Protein AF-0000000087743739 (afdb_homodimer)

pLDDT: mean 92.86, std 7.09, range [65.88, 98.56]

Nearest PDB structures (foldseek):
  5j5v-assembly2_F  TM=7.348E-01  e=1.054E-02  Escherichia coli 536
  5j5v-assembly2_F  TM=7.123E-01  e=1.174E-02  Escherichia coli 536

Foldseek 3Di:
DDDPVDDPCVVVVPDPPDPPPVVVLVVLQVVQVPDDPVPDALLSLLSCLLVLHPLLPSLVVLLVVCVVPVQDDRDDGTNSSVQSVLPDDPVSCPNPVVSVVSNLVSCVVCVVVQPVDPVHDPVSNVVSD/DDDPVDDPCVVVVPDPPDPPPVVVLVVLQVVQVPDDPVPDALLSLLSCLLVLHPLLPSLVVLLVVCVVPVQDDRDDGTNSSVQSVLPDDPVSCVNPVVSVVSNLVSCVVCVVVQPPDPVHDPVSNVVSD

Radius of gyration: 25.34 Å; Cα contacts (8 Å, |Δi|>4): 287; chains: 2; bounding box: 34×76×52 Å

Solvent-accessible surface area (backbone atoms only — not comparable to full-atom values): 14752 Å² total; per-residue (Å²): 131,85,65,43,79,39,18,47,30,65,77,65,68,51,78,82,67,73,68,52,70,64,57,44,48,54,50,49,42,62,54,49,36,67,35,29,50,73,73,54,48,67,45,50,49,43,52,24,45,62,69,67,45,54,43,80,70,43,45,61,56,52,48,52,51,34,72,75,38,60,55,41,60,57,80,85,41,71,23,44,49,46,47,40,60,58,68,54,55,76,76,71,34,71,83,34,56,70,50,50,55,49,47,43,49,52,47,64,77,39,40,70,66,49,60,68,35,86,81,48,60,63,71,58,52,55,75,66,102,130,86,65,45,81,40,17,47,28,66,76,67,69,52,78,81,68,72,68,52,69,65,56,43,48,54,50,49,41,60,54,50,35,66,35,28,51,73,71,54,48,67,44,50,49,45,52,24,47,62,70,67,46,53,44,80,69,45,45,62,56,49,48,54,50,34,73,75,38,59,54,41,61,57,78,86,42,69,22,44,50,48,46,42,61,58,68,53,54,76,76,71,33,71,83,35,55,69,49,48,53,49,48,43,50,52,46,63,78,40,41,71,64,49,61,68,36,87,82,46,59,63,70,58,52,56,77,63,104

Structure (mmCIF, N/CA/C/O backbone):
data_AF-0000000087743739-model_v1
#
loop_
_entity.id
_entity.type
_entity.pdbx_description
1 polymer 'Uncharacterized protein'
#
loop_
_atom_site.group_PDB
_atom_site.id
_atom_site.type_symbol
_atom_site.label_atom_id
_atom_site.label_alt_id
_atom_site.label_comp_id
_atom_site.label_asym_id
_atom_site.label_entity_id
_atom_site.label_seq_id
_atom_site.pdbx_PDB_ins_code
_atom_site.Cartn_x
_atom_site.Cartn_y
_atom_site.Cartn_z
_atom_site.occupancy
_atom_site.B_iso_or_equiv
_atom_site.auth_seq_id
_atom_site.auth_comp_id
_atom_site.auth_asym_id
_atom_site.auth_atom_id
_atom_site.pdbx_PDB_model_num
ATOM 1 N N . MET A 1 1 ? -0.681 14.68 28.984 1 74.62 1 MET A N 1
ATOM 2 C CA . MET A 1 1 ? 0.306 14.688 27.906 1 74.62 1 MET A CA 1
ATOM 3 C C . MET A 1 1 ? 0.17 13.445 27.031 1 74.62 1 MET A C 1
ATOM 5 O O . MET A 1 1 ? -0.218 12.383 27.516 1 74.62 1 MET A O 1
ATOM 9 N N . VAL A 1 2 ? 0.133 13.742 25.703 1 87 2 VAL A N 1
ATOM 10 C CA . VAL A 1 2 ? -0.006 12.609 24.797 1 87 2 VAL A CA 1
ATOM 11 C C . VAL A 1 2 ? 1.234 11.727 24.875 1 87 2 VAL A C 1
ATOM 13 O O . VAL A 1 2 ? 2.359 12.227 24.938 1 87 2 VAL A O 1
ATOM 16 N N . ASP A 1 3 ? 1.033 10.477 25.141 1 94.06 3 ASP A N 1
ATOM 17 C CA . ASP A 1 3 ? 2.131 9.508 25.141 1 94.06 3 ASP A CA 1
ATOM 18 C C . ASP A 1 3 ? 2.639 9.242 23.734 1 94.06 3 ASP A C 1
ATOM 20 O O . ASP A 1 3 ? 2.047 8.445 23 1 94.06 3 ASP A O 1
ATOM 24 N N . LEU A 1 4 ? 3.824 9.805 23.406 1 94.94 4 LEU A N 1
ATOM 25 C CA . LEU A 1 4 ? 4.352 9.797 22.031 1 94.94 4 LEU A CA 1
ATOM 26 C C . LEU A 1 4 ? 4.941 8.438 21.688 1 94.94 4 LEU A C 1
ATOM 28 O O . LEU A 1 4 ? 5.25 8.164 20.531 1 94.94 4 LEU A O 1
ATOM 32 N N . SER A 1 5 ? 5.078 7.605 22.703 1 96.81 5 SER A N 1
ATOM 33 C CA . SER A 1 5 ? 5.598 6.266 22.438 1 96.81 5 SER A CA 1
ATOM 34 C C . SER A 1 5 ? 4.496 5.34 21.922 1 96.81 5 SER A C 1
ATOM 36 O O . SER A 1 5 ? 4.777 4.234 21.469 1 96.81 5 SER A O 1
ATOM 38 N N . LYS A 1 6 ? 3.273 5.836 21.984 1 96.75 6 LYS A N 1
ATOM 39 C CA . LYS A 1 6 ? 2.135 5.078 21.484 1 96.75 6 LYS A CA 1
ATOM 40 C C . LYS A 1 6 ? 1.774 5.508 20.062 1 96.75 6 LYS A C 1
ATOM 42 O O . LYS A 1 6 ? 2.074 6.629 19.656 1 96.75 6 LYS A O 1
ATOM 47 N N . SE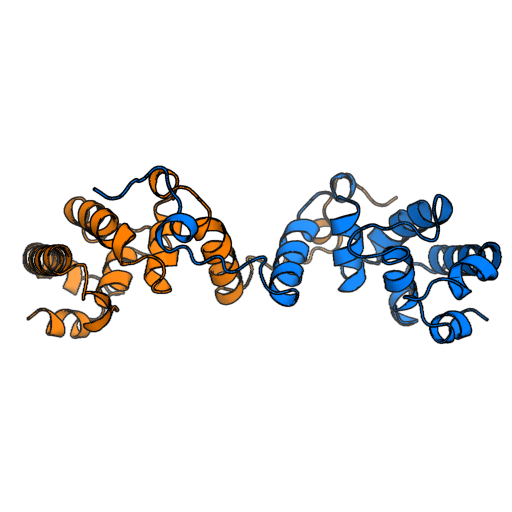R A 1 7 ? 1.123 4.512 19.422 1 97.19 7 SER A N 1
ATOM 48 C CA . SER A 1 7 ? 0.643 4.809 18.078 1 97.19 7 SER A CA 1
ATOM 49 C C . SER A 1 7 ? -0.748 5.434 18.109 1 97.19 7 SER A C 1
ATOM 51 O O . SER A 1 7 ? -1.432 5.383 19.141 1 97.19 7 SER A O 1
ATOM 53 N N . ILE A 1 8 ? -1.12 6.078 16.984 1 97.12 8 ILE A N 1
ATOM 54 C CA . ILE A 1 8 ? -2.455 6.652 16.859 1 97.12 8 ILE A CA 1
ATOM 55 C C . ILE A 1 8 ? -3.506 5.559 17.047 1 97.12 8 ILE A C 1
ATOM 57 O O . ILE A 1 8 ? -4.508 5.77 17.734 1 97.12 8 ILE A O 1
ATOM 61 N N . GLU A 1 9 ? -3.258 4.379 16.438 1 95.44 9 GLU A N 1
ATOM 62 C CA . GLU A 1 9 ? -4.246 3.312 16.578 1 95.44 9 GLU A CA 1
ATOM 63 C C . GLU A 1 9 ? -4.387 2.877 18.047 1 95.44 9 GLU A C 1
ATOM 65 O O . GLU A 1 9 ? -5.492 2.57 18.5 1 95.44 9 GLU A O 1
ATOM 70 N N . GLU A 1 10 ? -3.295 2.871 18.766 1 95.75 10 GLU A N 1
ATOM 71 C CA . GLU A 1 10 ? -3.342 2.533 20.188 1 95.75 10 GLU A CA 1
ATOM 72 C C . GLU A 1 10 ? -4.105 3.588 20.969 1 95.75 10 GLU A C 1
ATOM 74 O O . GLU A 1 10 ? -4.945 3.256 21.812 1 95.75 10 GLU A O 1
ATOM 79 N N . LEU A 1 11 ? -3.865 4.852 20.734 1 96.19 11 LEU A N 1
ATOM 80 C CA . LEU A 1 11 ? -4.445 5.957 21.484 1 96.19 11 LEU A CA 1
ATOM 81 C C . LEU A 1 11 ? -5.938 6.086 21.203 1 96.19 11 LEU A C 1
ATOM 83 O O . LEU A 1 11 ? -6.719 6.41 22.094 1 96.19 11 LEU A O 1
ATOM 87 N N . GLU A 1 12 ? -6.309 5.82 19.922 1 94.5 12 GLU A N 1
ATOM 88 C CA . GLU A 1 12 ? -7.715 5.902 19.547 1 94.5 12 GLU A CA 1
ATOM 89 C C . GLU A 1 12 ? -8.43 4.574 19.781 1 94.5 12 GLU A C 1
ATOM 91 O O . GLU A 1 12 ? -9.656 4.508 19.719 1 94.5 12 GLU A O 1
ATOM 96 N N . ASN A 1 13 ? -7.656 3.607 20.078 1 93.69 13 ASN A N 1
ATOM 97 C CA . ASN A 1 13 ? -8.188 2.254 20.188 1 93.69 13 ASN A CA 1
ATOM 98 C C . ASN A 1 13 ? -9.016 1.866 18.969 1 93.69 13 ASN A C 1
ATOM 100 O O . ASN A 1 13 ? -10.141 1.383 19.109 1 93.69 13 ASN A O 1
ATOM 104 N N . ASP A 1 14 ? -8.562 2.242 17.875 1 90.62 14 ASP A N 1
ATOM 105 C CA . ASP A 1 14 ? -9.188 1.989 16.594 1 90.62 14 ASP A CA 1
ATOM 106 C C . ASP A 1 14 ? -8.227 1.263 15.648 1 90.62 14 ASP A C 1
ATOM 108 O O . ASP A 1 14 ? -7.363 1.887 15.031 1 90.62 14 ASP A O 1
ATOM 112 N N . TYR A 1 15 ? -8.438 0.041 15.57 1 87.5 15 TYR A N 1
ATOM 113 C CA . TYR A 1 15 ? -7.559 -0.805 14.766 1 87.5 15 TYR A CA 1
ATOM 114 C C . TYR A 1 15 ? -8.219 -1.176 13.445 1 87.5 15 TYR A C 1
ATOM 116 O O . TYR A 1 15 ? -9.305 -1.755 13.43 1 87.5 15 TYR A O 1
ATOM 124 N N . TRP A 1 16 ? -7.715 -0.667 12.367 1 82.19 16 TRP A N 1
ATOM 125 C CA . TRP A 1 16 ? -8.289 -0.839 11.031 1 82.19 16 TRP A CA 1
ATOM 126 C C . TRP A 1 16 ? -8.062 -2.26 10.523 1 82.19 16 TRP A C 1
ATOM 128 O O . TRP A 1 16 ? -8.648 -2.664 9.516 1 82.19 16 TRP A O 1
ATOM 138 N N . GLY A 1 17 ? -7.281 -2.965 11.258 1 78.12 17 GLY A N 1
ATOM 139 C CA . GLY A 1 17 ? -6.934 -4.281 10.742 1 78.12 17 GLY A CA 1
ATOM 140 C C . GLY A 1 17 ? -6.039 -4.23 9.523 1 78.12 17 GLY A C 1
ATOM 141 O O . GLY A 1 17 ? -5.512 -3.172 9.18 1 78.12 17 GLY A O 1
ATOM 142 N N . GLU A 1 18 ? -5.809 -5.309 8.969 1 72.5 18 GLU A N 1
ATOM 143 C CA . GLU A 1 18 ? -5.008 -5.391 7.75 1 72.5 18 GLU A CA 1
ATOM 144 C C . GLU A 1 18 ? -5.715 -4.727 6.574 1 72.5 18 GLU A C 1
ATOM 146 O O . GLU A 1 18 ? -6.941 -4.789 6.465 1 72.5 18 GLU A O 1
ATOM 151 N N . PRO A 1 19 ? -4.941 -3.826 5.867 1 72.44 19 PRO A N 1
ATOM 152 C CA . PRO A 1 19 ? -5.586 -3.305 4.664 1 72.44 19 PRO A CA 1
ATOM 153 C C . PRO A 1 19 ? -6.438 -4.352 3.947 1 72.44 19 PRO A C 1
ATOM 155 O O . PRO A 1 19 ? -6.203 -5.555 4.102 1 72.44 19 PRO A O 1
ATOM 158 N N . THR A 1 20 ? -7.469 -3.777 3.205 1 73.31 20 THR A N 1
ATOM 159 C CA . THR A 1 20 ? -8.289 -4.719 2.453 1 73.31 20 THR A CA 1
ATOM 160 C C . THR A 1 20 ? -7.422 -5.59 1.548 1 73.31 20 THR A C 1
ATOM 162 O O . THR A 1 20 ? -6.273 -5.246 1.264 1 73.31 20 THR A O 1
ATOM 165 N N . HIS A 1 21 ? -8.055 -6.605 1.246 1 72.69 21 HIS A N 1
ATOM 166 C CA . HIS A 1 21 ? -7.359 -7.562 0.393 1 72.69 21 HIS A CA 1
ATOM 167 C C . HIS A 1 21 ? -6.867 -6.898 -0.889 1 72.69 21 HIS A C 1
ATOM 169 O O . HIS A 1 21 ? -5.719 -7.098 -1.294 1 72.69 21 HIS A O 1
ATOM 175 N N . ASP A 1 22 ? -7.664 -6.02 -1.331 1 76.06 22 ASP A N 1
ATOM 176 C CA . ASP A 1 22 ? -7.309 -5.391 -2.6 1 76.06 22 ASP A CA 1
ATOM 177 C C . ASP A 1 22 ? -6.125 -4.441 -2.43 1 76.06 22 ASP A C 1
ATOM 179 O O . ASP A 1 22 ? -5.215 -4.422 -3.262 1 76.06 22 ASP A O 1
ATOM 183 N N . THR A 1 23 ? -6.18 -3.711 -1.394 1 77.06 23 THR A N 1
ATOM 184 C CA . THR A 1 23 ? -5.09 -2.773 -1.138 1 77.06 23 THR A CA 1
ATOM 185 C C . THR A 1 23 ? -3.793 -3.521 -0.847 1 77.06 23 THR A C 1
ATOM 187 O O . THR A 1 23 ? -2.729 -3.141 -1.339 1 77.06 23 THR A O 1
ATOM 190 N N . TYR A 1 24 ? -3.988 -4.512 -0.132 1 79.25 24 TYR A N 1
ATOM 191 C CA . TYR A 1 24 ? -2.824 -5.32 0.218 1 79.25 24 TYR A CA 1
ATOM 192 C C . TYR A 1 24 ? -2.188 -5.926 -1.025 1 79.25 24 TYR A C 1
ATOM 194 O O . TYR A 1 24 ? -0.967 -5.887 -1.188 1 79.25 24 TYR A O 1
ATOM 202 N N . ILE A 1 25 ? -3.043 -6.395 -1.879 1 85.31 25 ILE A N 1
ATOM 203 C CA . ILE A 1 25 ? -2.572 -7.039 -3.1 1 85.31 25 ILE A CA 1
ATOM 204 C C . ILE A 1 25 ? -1.832 -6.023 -3.967 1 85.31 25 ILE A C 1
ATOM 206 O O . ILE A 1 25 ? -0.73 -6.297 -4.449 1 85.31 25 ILE A O 1
ATOM 210 N N . ILE A 1 26 ? -2.436 -4.898 -4.086 1 83.69 26 ILE A N 1
ATOM 211 C CA . ILE A 1 26 ? -1.868 -3.85 -4.926 1 83.69 26 ILE A CA 1
ATOM 212 C C . ILE A 1 26 ? -0.491 -3.453 -4.398 1 83.69 26 ILE A C 1
ATOM 214 O O . ILE A 1 26 ? 0.479 -3.395 -5.156 1 83.69 26 ILE A O 1
ATOM 218 N N . VAL A 1 27 ? -0.355 -3.277 -3.199 1 83 27 VAL A N 1
ATOM 219 C CA . VAL A 1 27 ? 0.889 -2.836 -2.576 1 83 27 VAL A CA 1
ATOM 220 C C . VAL A 1 27 ? 1.935 -3.945 -2.668 1 83 27 VAL A C 1
ATOM 222 O O . VAL A 1 27 ? 3.076 -3.699 -3.064 1 83 27 VAL A O 1
ATOM 225 N N . THR A 1 28 ? 1.473 -5.062 -2.324 1 87.12 28 THR A N 1
ATOM 226 C CA . THR A 1 28 ? 2.377 -6.207 -2.322 1 87.12 28 THR A CA 1
ATOM 227 C C . THR A 1 28 ? 2.936 -6.453 -3.721 1 87.12 28 THR A C 1
ATOM 229 O O . THR A 1 28 ? 4.141 -6.652 -3.887 1 87.12 28 THR A O 1
ATOM 232 N N . CYS A 1 29 ? 2.107 -6.371 -4.68 1 92.31 29 CYS A N 1
ATOM 233 C CA . CYS A 1 29 ? 2.557 -6.613 -6.047 1 92.31 29 CYS A CA 1
ATOM 234 C C . CYS A 1 29 ? 3.514 -5.52 -6.508 1 92.31 29 CYS A C 1
ATOM 236 O O . CYS A 1 29 ? 4.523 -5.805 -7.156 1 92.31 29 CYS A O 1
ATOM 238 N N . HIS A 1 30 ? 3.201 -4.324 -6.125 1 88.25 30 HIS A N 1
ATOM 239 C CA . HIS A 1 30 ? 4.051 -3.201 -6.512 1 88.25 30 HIS A CA 1
ATOM 240 C C . HIS A 1 30 ? 5.449 -3.342 -5.93 1 88.25 30 HIS A C 1
ATOM 242 O O . HIS A 1 30 ? 6.441 -3.113 -6.625 1 88.25 30 HIS A O 1
ATOM 248 N N . GLU A 1 31 ? 5.508 -3.701 -4.758 1 88.81 31 GLU A N 1
ATOM 249 C CA . GLU A 1 31 ? 6.793 -3.852 -4.086 1 88.81 31 GLU A CA 1
ATOM 250 C C . GLU A 1 31 ? 7.539 -5.086 -4.59 1 88.81 31 GLU A C 1
ATOM 252 O O . GLU A 1 31 ? 8.734 -5.02 -4.887 1 88.81 31 GLU A O 1
ATOM 257 N N . ALA A 1 32 ? 6.859 -6.184 -4.691 1 95.19 32 ALA A N 1
ATOM 258 C CA . ALA A 1 32 ? 7.473 -7.465 -5.035 1 95.19 32 ALA A CA 1
ATOM 259 C C . ALA A 1 32 ? 8.078 -7.422 -6.438 1 95.19 32 ALA A C 1
ATOM 261 O O . ALA A 1 32 ? 9.133 -8.016 -6.68 1 95.19 32 ALA A O 1
ATOM 262 N N . ARG A 1 33 ? 7.461 -6.727 -7.328 1 95.62 33 ARG A N 1
ATOM 263 C CA . ARG A 1 33 ? 7.938 -6.711 -8.711 1 95.62 33 ARG A CA 1
ATOM 264 C C . ARG A 1 33 ? 9.25 -5.949 -8.828 1 95.62 33 ARG A C 1
ATOM 266 O O . ARG A 1 33 ? 9.938 -6.035 -9.852 1 95.62 33 ARG A O 1
ATOM 273 N N . GLN A 1 34 ? 9.617 -5.195 -7.785 1 94.75 34 GLN A N 1
ATOM 274 C CA . GLN A 1 34 ? 10.836 -4.387 -7.785 1 94.75 34 GLN A CA 1
ATOM 275 C C . GLN A 1 34 ? 11.992 -5.137 -7.129 1 94.75 34 GLN A C 1
ATOM 277 O O . GLN A 1 34 ? 13.148 -4.711 -7.219 1 94.75 34 GLN A O 1
ATOM 282 N N . LYS A 1 35 ? 11.68 -6.215 -6.484 1 95.81 35 LYS A N 1
ATOM 283 C CA . LYS A 1 35 ? 12.695 -7.035 -5.824 1 95.81 35 LYS A CA 1
ATOM 284 C C . LYS A 1 35 ? 13.344 -8.008 -6.809 1 95.81 35 LYS A C 1
ATOM 286 O O . LYS A 1 35 ? 12.68 -8.5 -7.727 1 95.81 35 LYS A O 1
ATOM 291 N N . PRO A 1 36 ? 14.609 -8.305 -6.551 1 97.62 36 PRO A N 1
ATOM 292 C CA . PRO A 1 36 ? 15.156 -9.445 -7.289 1 97.62 36 PRO A CA 1
ATOM 293 C C . PRO A 1 36 ? 14.32 -10.711 -7.121 1 97.62 36 PRO A C 1
ATOM 295 O O . PRO A 1 36 ? 13.812 -10.984 -6.027 1 97.62 36 PRO A O 1
ATOM 298 N N . ILE A 1 37 ? 14.219 -11.445 -8.188 1 98.19 37 ILE A N 1
ATOM 299 C CA . ILE A 1 37 ? 13.367 -12.633 -8.172 1 98.19 37 ILE A CA 1
ATOM 300 C C . ILE A 1 37 ? 13.844 -13.594 -7.086 1 98.19 37 ILE A C 1
ATOM 302 O O . ILE A 1 37 ? 13.023 -14.18 -6.367 1 98.19 37 ILE A O 1
ATOM 306 N N . GLU A 1 38 ? 15.109 -13.742 -6.883 1 97.69 38 GLU A N 1
ATOM 307 C CA . GLU A 1 38 ? 15.664 -14.695 -5.922 1 97.69 38 GLU A CA 1
ATOM 308 C C . GLU A 1 38 ? 15.344 -14.281 -4.488 1 97.69 38 GLU A C 1
ATOM 310 O O . GLU A 1 38 ? 15.461 -15.086 -3.564 1 97.69 38 GLU A O 1
ATOM 315 N N . SER A 1 39 ? 14.953 -13.023 -4.301 1 97.94 39 SER A N 1
ATOM 316 C CA . SER A 1 39 ? 14.68 -12.523 -2.961 1 97.94 39 SER A CA 1
ATOM 317 C C . SER A 1 39 ? 13.188 -12.555 -2.656 1 97.94 39 SER A C 1
ATOM 319 O O . SER A 1 39 ? 12.766 -12.211 -1.547 1 97.94 39 SER A O 1
ATOM 321 N N . LEU A 1 40 ? 12.406 -12.969 -3.57 1 98 40 LEU A N 1
ATOM 322 C CA . LEU A 1 40 ? 10.961 -13.008 -3.371 1 98 40 LEU A CA 1
ATOM 323 C C . LEU A 1 40 ? 10.578 -14.125 -2.402 1 98 40 LEU A C 1
ATOM 325 O O . LEU A 1 40 ? 11.117 -15.227 -2.48 1 98 40 LEU A O 1
ATOM 329 N N . SER A 1 41 ? 9.719 -13.781 -1.471 1 97.38 41 SER A N 1
ATOM 330 C CA . SER A 1 41 ? 9.141 -14.82 -0.626 1 97.38 41 SER A CA 1
ATOM 331 C C . SER A 1 41 ? 8.109 -15.641 -1.389 1 97.38 41 SER A C 1
ATOM 333 O O . SER A 1 41 ? 7.598 -15.203 -2.424 1 97.38 41 SER A O 1
ATOM 335 N N . ASP A 1 42 ? 7.777 -16.781 -0.791 1 97.38 42 ASP A N 1
ATOM 336 C CA . ASP A 1 42 ? 6.758 -17.625 -1.406 1 97.38 42 ASP A CA 1
ATOM 337 C C . ASP A 1 42 ? 5.422 -16.891 -1.512 1 97.38 42 ASP A C 1
ATOM 339 O O . ASP A 1 42 ? 4.707 -17.047 -2.506 1 97.38 42 ASP A O 1
ATOM 343 N N . GLU A 1 43 ? 5.133 -16.125 -0.54 1 96.62 43 GLU A N 1
ATOM 344 C CA . GLU A 1 43 ? 3.885 -15.359 -0.535 1 96.62 43 GLU A CA 1
ATOM 345 C C . GLU A 1 43 ? 3.879 -14.297 -1.631 1 96.62 43 GLU A C 1
ATOM 347 O O . GLU A 1 43 ? 2.859 -14.078 -2.287 1 96.62 43 GLU A O 1
ATOM 352 N N . GLU A 1 44 ? 5.008 -13.68 -1.785 1 97.06 44 GLU A N 1
ATOM 353 C CA . GLU A 1 44 ? 5.121 -12.672 -2.834 1 97.06 44 GLU A CA 1
ATOM 354 C C . GLU A 1 44 ? 4.996 -13.297 -4.219 1 97.06 44 GLU A C 1
ATOM 356 O O . GLU A 1 44 ? 4.363 -12.734 -5.109 1 97.06 44 GLU A O 1
ATOM 361 N N . ILE A 1 45 ? 5.523 -14.484 -4.348 1 98.06 45 ILE A N 1
ATOM 362 C CA . ILE A 1 45 ? 5.43 -15.219 -5.602 1 98.06 45 ILE A CA 1
ATOM 363 C C . ILE A 1 45 ? 3.969 -15.57 -5.887 1 98.06 45 ILE A C 1
ATOM 365 O O . ILE A 1 45 ? 3.467 -15.32 -6.988 1 98.06 45 ILE A O 1
ATOM 369 N N . ARG A 1 46 ? 3.311 -16.078 -4.918 1 97.94 46 ARG A N 1
ATOM 370 C CA . ARG A 1 46 ? 1.9 -16.422 -5.086 1 97.94 46 ARG A CA 1
ATOM 371 C C . ARG A 1 46 ? 1.074 -15.18 -5.406 1 97.94 46 ARG A C 1
ATOM 373 O O . ARG A 1 46 ? 0.2 -15.219 -6.273 1 97.94 46 ARG A O 1
ATOM 380 N N . CYS A 1 47 ? 1.308 -14.102 -4.75 1 97 47 CYS A N 1
ATOM 381 C CA . CYS A 1 47 ? 0.59 -12.852 -4.977 1 97 47 CYS A CA 1
ATOM 382 C C . CYS A 1 47 ? 0.771 -12.375 -6.41 1 97 47 CYS A C 1
ATOM 384 O O . CYS A 1 47 ? -0.204 -12.047 -7.09 1 97 47 CYS A O 1
ATOM 386 N N . LEU A 1 48 ? 1.973 -12.367 -6.875 1 97.69 48 LEU A N 1
ATOM 387 C CA . LEU A 1 48 ? 2.27 -11.93 -8.234 1 97.69 48 LEU A CA 1
ATOM 388 C C . LEU A 1 48 ? 1.591 -12.836 -9.258 1 97.69 48 LEU A C 1
ATOM 390 O O . LEU A 1 48 ? 0.925 -12.352 -10.18 1 97.69 48 LEU A O 1
ATOM 394 N N . ILE A 1 49 ? 1.646 -14.109 -9.055 1 97.94 49 ILE A N 1
ATOM 395 C CA . ILE A 1 49 ? 1.028 -15.062 -9.969 1 97.94 49 ILE A CA 1
ATOM 396 C C . ILE A 1 49 ? -0.487 -14.867 -9.969 1 97.94 49 ILE A C 1
ATOM 398 O O . ILE A 1 49 ? -1.116 -14.852 -11.031 1 97.94 49 ILE A O 1
ATOM 402 N N . GLY A 1 50 ? -0.971 -14.656 -8.758 1 96.25 50 GLY A N 1
ATOM 403 C CA . GLY A 1 50 ? -2.402 -14.422 -8.648 1 96.25 50 GLY A CA 1
ATOM 404 C C . GLY A 1 50 ? -2.871 -13.203 -9.414 1 96.25 50 GLY A C 1
ATOM 405 O O . GLY A 1 50 ? -4.008 -13.156 -9.883 1 96.25 50 GLY A O 1
ATOM 406 N N . GLN A 1 51 ? -2 -12.266 -9.688 1 94.38 51 GLN A N 1
ATOM 407 C CA . GLN A 1 51 ? -2.334 -11.039 -10.406 1 94.38 51 GLN A CA 1
ATOM 408 C C . GLN A 1 51 ? -1.765 -11.062 -11.82 1 94.38 51 GLN A C 1
ATOM 410 O O . GLN A 1 51 ? -1.781 -10.047 -12.516 1 94.38 51 GLN A O 1
ATOM 415 N N . LYS A 1 52 ? -1.166 -12.203 -12.227 1 96.38 52 LYS A N 1
ATOM 416 C CA . LYS A 1 52 ? -0.632 -12.484 -13.555 1 96.38 52 LYS A CA 1
ATOM 417 C C . LYS A 1 52 ? 0.535 -11.562 -13.891 1 96.38 52 LYS A C 1
ATOM 419 O O . LYS A 1 52 ? 0.67 -11.102 -15.023 1 96.38 52 LYS A O 1
ATOM 424 N N . ILE A 1 53 ? 1.339 -11.32 -12.891 1 95.88 53 ILE A N 1
ATOM 425 C CA . ILE A 1 53 ? 2.518 -10.477 -13.039 1 95.88 53 ILE A CA 1
ATOM 426 C C . ILE A 1 53 ? 3.773 -11.344 -13.07 1 95.88 53 ILE A C 1
ATOM 428 O O . ILE A 1 53 ? 4 -12.156 -12.172 1 95.88 53 ILE A O 1
ATOM 432 N N . GLY A 1 54 ? 4.547 -11.18 -14.094 1 97.25 54 GLY A N 1
ATOM 433 C CA . GLY A 1 54 ? 5.836 -11.844 -14.18 1 97.25 54 GLY A CA 1
ATOM 434 C C . GLY A 1 54 ? 5.719 -13.344 -14.352 1 97.25 54 GLY A C 1
ATOM 435 O O . GLY A 1 54 ? 6.59 -14.094 -13.906 1 97.25 54 GLY A O 1
ATOM 436 N N . LEU A 1 55 ? 4.719 -13.805 -15.008 1 97.75 55 LEU A N 1
ATOM 437 C CA . LEU A 1 55 ? 4.438 -15.234 -15.133 1 97.75 55 LEU A CA 1
ATOM 438 C C . LEU A 1 55 ? 5.594 -15.953 -15.812 1 97.75 55 LEU A C 1
ATOM 440 O O . LEU A 1 55 ? 6.008 -17.031 -15.375 1 97.75 55 LEU A O 1
ATOM 444 N N . LYS A 1 56 ? 6.109 -15.359 -16.75 1 97.06 56 LYS A N 1
ATOM 445 C CA . LYS A 1 56 ? 7.199 -15.953 -17.531 1 97.06 56 LYS A CA 1
ATOM 446 C C . LYS A 1 56 ? 8.352 -16.375 -16.609 1 97.06 56 LYS A C 1
ATOM 448 O O . LYS A 1 56 ? 8.969 -17.422 -16.812 1 97.06 56 LYS A O 1
ATOM 453 N N . TYR A 1 57 ? 8.547 -15.664 -15.602 1 97.88 57 TYR A N 1
ATOM 454 C CA . TYR A 1 57 ? 9.711 -15.852 -14.742 1 97.88 57 TYR A CA 1
ATOM 455 C C . TYR A 1 57 ? 9.344 -16.641 -13.492 1 97.88 57 TYR A C 1
ATOM 457 O O . TYR A 1 57 ? 10.18 -17.344 -12.922 1 97.88 57 TYR A O 1
ATOM 465 N N . LEU A 1 58 ? 8.109 -16.562 -13.102 1 98.38 58 LEU A N 1
ATOM 466 C CA . LEU A 1 58 ? 7.727 -17.094 -11.797 1 98.38 58 LEU A CA 1
ATOM 467 C C . LEU A 1 58 ? 7.148 -18.5 -11.922 1 98.38 58 LEU A C 1
ATOM 469 O O . LEU A 1 58 ? 7.219 -19.281 -10.977 1 98.38 58 LEU A O 1
ATOM 473 N N . LEU A 1 59 ? 6.629 -18.812 -13.062 1 98.38 59 LEU A N 1
ATOM 474 C CA . LEU A 1 59 ? 5.98 -20.109 -13.219 1 98.38 59 LEU A CA 1
ATOM 475 C C . LEU A 1 59 ? 6.988 -21.25 -13.062 1 98.38 59 LEU A C 1
ATOM 477 O O . LEU A 1 59 ? 6.691 -22.266 -12.422 1 98.38 59 LEU A O 1
ATOM 481 N N . PRO A 1 60 ? 8.211 -21.125 -13.586 1 98.31 60 PRO A N 1
ATOM 482 C CA . PRO A 1 60 ? 9.188 -22.188 -13.328 1 98.31 60 PRO A CA 1
ATOM 483 C C . PRO A 1 60 ? 9.461 -22.391 -11.844 1 98.31 60 PRO A C 1
ATOM 485 O O . PRO A 1 60 ? 9.594 -23.531 -11.383 1 98.31 60 PRO A O 1
ATOM 488 N N . ILE A 1 61 ? 9.508 -21.359 -11.133 1 98.06 61 ILE A N 1
ATOM 489 C CA . ILE A 1 61 ? 9.781 -21.422 -9.703 1 98.06 61 ILE A CA 1
ATOM 490 C C . ILE A 1 61 ? 8.594 -22.047 -8.969 1 98.06 61 ILE A C 1
ATOM 492 O O . ILE A 1 61 ? 8.773 -22.938 -8.133 1 98.06 61 ILE A O 1
ATOM 496 N N . ALA A 1 62 ? 7.445 -21.578 -9.32 1 98.5 62 ALA A N 1
ATOM 497 C CA . ALA A 1 62 ? 6.23 -22.094 -8.695 1 98.5 62 ALA A CA 1
ATOM 498 C C . ALA A 1 62 ? 6.062 -23.594 -8.961 1 98.5 62 ALA A C 1
ATOM 500 O O . ALA A 1 62 ? 5.633 -24.344 -8.086 1 98.5 62 ALA A O 1
ATOM 501 N N . ILE A 1 63 ? 6.398 -24.016 -10.141 1 98.56 63 ILE A N 1
ATOM 502 C CA . ILE A 1 63 ? 6.285 -25.422 -10.508 1 98.56 63 ILE A CA 1
ATOM 503 C C . ILE A 1 63 ? 7.238 -26.25 -9.656 1 98.56 63 ILE A C 1
ATOM 505 O O . ILE A 1 63 ? 6.887 -27.344 -9.203 1 98.56 63 ILE A O 1
ATOM 509 N N . GLU A 1 64 ? 8.398 -25.719 -9.484 1 97.94 64 GLU A N 1
ATOM 510 C CA . GLU A 1 64 ? 9.336 -26.422 -8.617 1 97.94 64 GLU A CA 1
ATOM 511 C C . GLU A 1 64 ? 8.789 -26.562 -7.207 1 97.94 64 GLU A C 1
ATOM 513 O O . GLU A 1 64 ? 8.93 -27.609 -6.582 1 97.94 64 GLU A O 1
ATOM 518 N N . MET A 1 65 ? 8.188 -25.578 -6.691 1 98.06 65 MET A N 1
ATOM 519 C CA . MET A 1 65 ? 7.574 -25.625 -5.367 1 98.06 65 MET A CA 1
ATOM 520 C C . MET A 1 65 ? 6.492 -26.688 -5.305 1 98.06 65 MET A C 1
ATOM 522 O O . MET A 1 65 ? 6.438 -27.469 -4.352 1 98.06 65 MET A O 1
ATOM 526 N N . LEU A 1 66 ? 5.707 -26.734 -6.348 1 98.38 66 LEU A N 1
ATOM 527 C CA . LEU A 1 66 ? 4.578 -27.656 -6.375 1 98.38 66 LEU A CA 1
ATOM 528 C C . LEU A 1 66 ? 5.062 -29.094 -6.551 1 98.38 66 LEU A C 1
ATOM 530 O O . LEU A 1 66 ? 4.43 -30.031 -6.059 1 98.38 66 LEU A O 1
ATOM 534 N N . ALA A 1 67 ? 6.176 -29.203 -7.293 1 97.88 67 ALA A N 1
ATOM 535 C CA . ALA A 1 67 ? 6.75 -30.547 -7.445 1 97.88 67 ALA A CA 1
ATOM 536 C C . ALA A 1 67 ? 7.156 -31.125 -6.094 1 97.88 67 ALA A C 1
ATOM 538 O O . ALA A 1 67 ? 7.035 -32.344 -5.867 1 97.88 67 ALA A O 1
ATOM 539 N N . ASP A 1 68 ? 7.551 -30.266 -5.25 1 97.56 68 ASP A N 1
ATOM 540 C CA . ASP A 1 68 ? 7.961 -30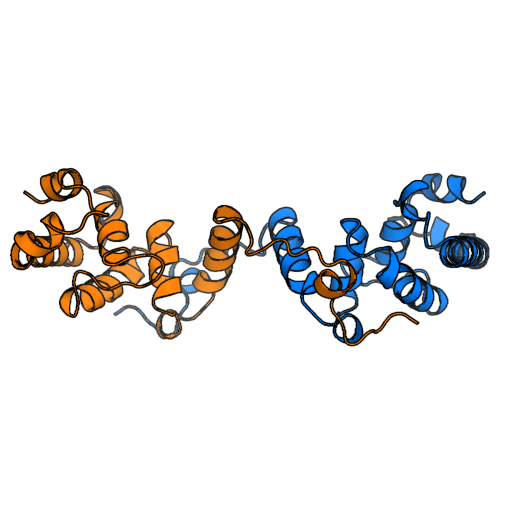.688 -3.914 1 97.56 68 ASP A CA 1
ATOM 541 C C . ASP A 1 68 ? 6.75 -30.906 -3.012 1 97.56 68 ASP A C 1
ATOM 543 O O . ASP A 1 68 ? 6.656 -31.922 -2.32 1 97.56 68 ASP A O 1
ATOM 547 N N . GLU A 1 69 ? 5.828 -30 -3.006 1 97.94 69 GLU A N 1
ATOM 548 C CA . GLU A 1 69 ? 4.613 -30.078 -2.201 1 97.94 69 GLU A CA 1
ATOM 549 C C . GLU A 1 69 ? 3.416 -29.5 -2.959 1 97.94 69 GLU A C 1
ATOM 551 O O . GLU A 1 69 ? 3.129 -28.297 -2.865 1 97.94 69 GLU A O 1
ATOM 556 N N . PRO A 1 70 ? 2.617 -30.391 -3.555 1 97.44 70 PRO A N 1
ATOM 557 C CA . PRO A 1 70 ? 1.551 -29.953 -4.461 1 97.44 70 PRO A CA 1
ATOM 558 C C . PRO A 1 70 ? 0.483 -29.125 -3.758 1 97.44 70 PRO A C 1
ATOM 560 O O . PRO A 1 70 ? -0.125 -28.234 -4.375 1 97.44 70 PRO A O 1
ATOM 563 N N . LEU A 1 71 ? 0.232 -29.328 -2.42 1 97.62 71 LEU A N 1
ATOM 564 C CA . LEU A 1 71 ? -0.81 -28.625 -1.685 1 97.62 71 LEU A CA 1
ATOM 565 C C . LEU A 1 71 ? -0.203 -27.688 -0.643 1 97.62 71 LEU A C 1
ATOM 567 O O . LEU A 1 71 ? -0.762 -27.516 0.442 1 97.62 71 LEU A O 1
ATOM 571 N N . VAL A 1 72 ? 0.957 -27.125 -1.037 1 97.5 72 VAL A N 1
ATOM 572 C CA . VAL A 1 72 ? 1.643 -26.219 -0.123 1 97.5 72 VAL A CA 1
ATOM 573 C C . VAL A 1 72 ? 0.735 -25.031 0.209 1 97.5 72 VAL A C 1
ATOM 575 O O . VAL A 1 72 ? 0.026 -24.531 -0.662 1 97.5 72 VAL A O 1
ATOM 578 N N . CYS A 1 73 ? 0.679 -24.641 1.479 1 96.69 73 CYS A N 1
ATOM 579 C CA . CYS A 1 73 ? 0.038 -23.406 1.914 1 96.69 73 CYS A CA 1
ATOM 580 C C . CYS A 1 73 ? 1.035 -22.266 1.945 1 96.69 73 CYS A C 1
ATOM 582 O O . CYS A 1 73 ? 1.909 -22.219 2.812 1 96.69 73 CYS A O 1
ATOM 584 N N . VAL A 1 74 ? 0.801 -21.344 1.059 1 96 74 VAL A N 1
ATOM 585 C CA . VAL A 1 74 ? 1.764 -20.25 0.956 1 96 74 VAL A CA 1
ATOM 586 C C . VAL A 1 74 ? 1.211 -19.016 1.649 1 96 74 VAL A C 1
ATOM 588 O O . VAL A 1 74 ? 1.955 -18.266 2.295 1 96 74 VAL A O 1
ATOM 591 N N . THR A 1 75 ? -0.158 -18.859 1.509 1 91.56 75 THR A N 1
ATOM 592 C CA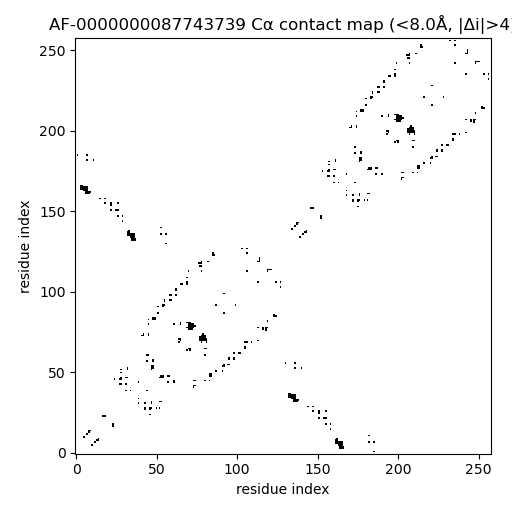 . THR A 1 75 ? -0.738 -17.625 2.031 1 91.56 75 THR A CA 1
ATOM 593 C C . THR A 1 75 ? -1.93 -17.938 2.936 1 91.56 75 THR A C 1
ATOM 595 O O . THR A 1 75 ? -1.866 -17.719 4.148 1 91.56 75 THR A O 1
ATOM 598 N N . HIS A 1 76 ? -2.979 -18.578 2.391 1 88.56 76 HIS A N 1
ATOM 599 C CA . HIS A 1 76 ? -4.27 -18.578 3.068 1 88.56 76 HIS A CA 1
ATOM 600 C C . HIS A 1 76 ? -4.688 -19.984 3.455 1 88.56 76 HIS A C 1
ATOM 602 O O . HIS A 1 76 ? -5.176 -20.219 4.562 1 88.56 76 HIS A O 1
ATOM 608 N N . PHE A 1 77 ? -4.547 -20.875 2.576 1 92.56 77 PHE A N 1
ATOM 609 C CA . PHE A 1 77 ? -5.004 -22.25 2.789 1 92.56 77 PHE A CA 1
ATOM 610 C C . PHE A 1 77 ? -4.152 -23.234 1.994 1 92.56 77 PHE A C 1
ATOM 612 O O . PHE A 1 77 ? -3.389 -22.828 1.113 1 92.56 77 PHE A O 1
ATOM 619 N N . GLU A 1 78 ? -4.281 -24.453 2.35 1 95.69 78 GLU A N 1
ATOM 620 C CA . GLU A 1 78 ? -3.578 -25.516 1.632 1 95.69 78 GLU A CA 1
ATOM 621 C C . GLU A 1 78 ? -3.971 -25.531 0.157 1 95.69 78 GLU A C 1
ATOM 623 O O . GLU A 1 78 ? -5.156 -25.531 -0.175 1 95.69 78 GLU A O 1
ATOM 628 N N . GLY A 1 79 ? -2.961 -25.5 -0.706 1 97.06 79 GLY A N 1
ATOM 629 C CA . GLY A 1 79 ? -3.223 -25.578 -2.135 1 97.06 79 GLY A CA 1
ATOM 630 C C . GLY A 1 79 ? -3.42 -24.219 -2.777 1 97.06 79 GLY A C 1
ATOM 631 O O . GLY A 1 79 ? -3.775 -24.125 -3.953 1 97.06 79 GLY A O 1
ATOM 632 N N . ASP A 1 80 ? -3.129 -23.172 -2.025 1 97.06 80 ASP A N 1
ATOM 633 C CA . ASP A 1 80 ? -3.436 -21.844 -2.564 1 97.06 80 ASP A CA 1
ATOM 634 C C . ASP A 1 80 ? -2.529 -21.516 -3.746 1 97.06 80 ASP A C 1
ATOM 636 O O . ASP A 1 80 ? -2.955 -20.844 -4.695 1 97.06 80 ASP A O 1
ATOM 640 N N . LEU A 1 81 ? -1.274 -22 -3.715 1 98.12 81 LEU A N 1
ATOM 641 C CA . LEU A 1 81 ? -0.402 -21.797 -4.867 1 98.12 81 LEU A CA 1
ATOM 642 C C . LEU A 1 81 ? -0.901 -22.594 -6.074 1 98.12 81 LEU A C 1
ATOM 644 O O . LEU A 1 81 ? -0.974 -22.062 -7.184 1 98.12 81 LEU A O 1
ATOM 648 N N . LEU A 1 82 ? -1.255 -23.828 -5.832 1 97.88 82 LEU A N 1
ATOM 649 C CA . LEU A 1 82 ? -1.798 -24.672 -6.898 1 97.88 82 LEU A CA 1
ATOM 650 C C . LEU A 1 82 ? -3.047 -24.031 -7.5 1 97.88 82 LEU A C 1
ATOM 652 O O . LEU A 1 82 ? -3.18 -23.969 -8.727 1 97.88 82 LEU A O 1
ATOM 656 N N . LEU A 1 83 ? -3.908 -23.562 -6.66 1 96.69 83 LEU A N 1
ATOM 657 C CA . LEU A 1 83 ? -5.133 -22.922 -7.125 1 96.69 83 LEU A CA 1
ATOM 658 C C . LEU A 1 83 ? -4.816 -21.734 -8.008 1 96.69 83 LEU A C 1
ATOM 660 O O . LEU A 1 83 ? -5.477 -21.516 -9.031 1 96.69 83 LEU A O 1
ATOM 664 N N . ALA A 1 84 ? -3.836 -20.953 -7.645 1 96.94 84 ALA A N 1
ATOM 665 C CA . ALA A 1 84 ? -3.441 -19.781 -8.445 1 96.94 84 ALA A CA 1
ATOM 666 C C . ALA A 1 84 ? -3.02 -20.203 -9.852 1 96.94 84 ALA A C 1
ATOM 668 O O . ALA A 1 84 ? -3.387 -19.562 -10.836 1 96.94 84 ALA A O 1
ATOM 669 N N . LEU A 1 85 ? -2.277 -21.297 -9.961 1 97.81 85 LEU A N 1
ATOM 670 C CA . LEU A 1 85 ? -1.811 -21.766 -11.266 1 97.81 85 LEU A CA 1
ATOM 671 C C . LEU A 1 85 ? -2.955 -22.359 -12.07 1 97.81 85 LEU A C 1
ATOM 673 O O . LEU A 1 85 ? -3.045 -22.156 -13.281 1 97.81 85 LEU A O 1
ATOM 677 N N . LEU A 1 86 ? -3.842 -23.062 -11.375 1 96.25 86 LEU A N 1
ATOM 678 C CA . LEU A 1 86 ? -4.973 -23.688 -12.055 1 96.25 86 LEU A CA 1
ATOM 679 C C . LEU A 1 86 ? -5.938 -22.625 -12.586 1 96.25 86 LEU A C 1
ATOM 681 O O . LEU A 1 86 ? -6.691 -22.891 -13.523 1 96.25 86 LEU A O 1
ATOM 685 N N . SER A 1 87 ? -5.883 -21.469 -12.047 1 95.5 87 SER A N 1
ATOM 686 C CA . SER A 1 87 ? -6.828 -20.422 -12.414 1 95.5 87 SER A CA 1
ATOM 687 C C . SER A 1 87 ? -6.328 -19.609 -13.609 1 95.5 87 SER A C 1
ATOM 689 O O . SER A 1 87 ? -7.051 -18.781 -14.148 1 95.5 87 SER A O 1
ATOM 691 N N . LEU A 1 88 ? -5.148 -19.859 -14.055 1 95.88 88 LEU A N 1
ATOM 692 C CA . LEU A 1 88 ? -4.605 -19.156 -15.219 1 95.88 88 LEU A CA 1
ATOM 693 C C . LEU A 1 88 ? -5.246 -19.672 -16.5 1 95.88 88 LEU A C 1
ATOM 695 O O . LEU A 1 88 ? -5.574 -20.859 -16.609 1 95.88 88 LEU A O 1
ATOM 699 N N . ASP A 1 89 ? -5.328 -18.781 -17.469 1 92 89 ASP A N 1
ATOM 700 C CA . ASP A 1 89 ? -5.879 -19.172 -18.766 1 92 89 ASP A CA 1
ATOM 701 C C . ASP A 1 89 ? -4.777 -19.656 -19.719 1 92 89 ASP A C 1
ATOM 703 O O . ASP A 1 89 ? -3.592 -19.5 -19.422 1 92 89 ASP A O 1
ATOM 707 N N . ASP A 1 90 ? -5.266 -20.203 -20.797 1 91.5 90 ASP A N 1
ATOM 708 C CA . ASP A 1 90 ? -4.324 -20.766 -21.75 1 91.5 90 ASP A CA 1
ATOM 709 C C . ASP A 1 90 ? -3.314 -19.719 -22.219 1 91.5 90 ASP A C 1
ATOM 711 O O . ASP A 1 90 ? -2.139 -20.031 -22.422 1 91.5 90 ASP A O 1
ATOM 715 N N . ARG A 1 91 ? -3.783 -18.594 -22.344 1 93.56 91 ARG A N 1
ATOM 716 C CA . ARG A 1 91 ? -2.92 -17.547 -22.859 1 93.56 91 ARG A CA 1
ATOM 717 C C . ARG A 1 91 ? -1.799 -17.219 -21.891 1 93.56 91 ARG A C 1
ATOM 719 O O . ARG A 1 91 ? -0.72 -16.781 -22.297 1 93.56 91 ARG A O 1
ATOM 726 N N . ASP A 1 92 ? -1.995 -17.5 -20.656 1 96.19 92 ASP A N 1
ATOM 727 C CA . ASP A 1 92 ? -1.028 -17.172 -19.625 1 96.19 92 ASP A CA 1
ATOM 728 C C . ASP A 1 92 ? 0.161 -18.125 -19.656 1 96.19 92 ASP A C 1
ATOM 730 O O . ASP A 1 92 ? 1.206 -17.844 -19.062 1 96.19 92 ASP A O 1
ATOM 734 N N . TRP A 1 93 ? 0.039 -19.125 -20.453 1 96.56 93 TRP A N 1
ATOM 735 C CA . TRP A 1 93 ? 1.062 -20.156 -20.453 1 96.56 93 TRP A CA 1
ATOM 736 C C . TRP A 1 93 ? 1.88 -20.125 -21.734 1 96.56 93 TRP A C 1
ATOM 738 O O . TRP A 1 93 ? 2.746 -20.969 -21.969 1 96.56 93 TRP A O 1
ATOM 748 N N . THR A 1 94 ? 1.655 -19.125 -22.516 1 95.25 94 THR A N 1
ATOM 749 C CA . THR A 1 94 ? 2.217 -19.078 -23.859 1 95.25 94 THR A CA 1
ATOM 750 C C . THR A 1 94 ? 3.736 -19.219 -23.828 1 95.25 94 THR A C 1
ATOM 752 O O . THR A 1 94 ? 4.32 -19.938 -24.641 1 95.25 94 THR A O 1
ATOM 755 N N . ASP A 1 95 ? 4.387 -18.703 -22.875 1 94.81 95 ASP A N 1
ATOM 756 C CA . ASP A 1 95 ? 5.844 -18.719 -22.797 1 94.81 95 ASP A CA 1
ATOM 757 C C . ASP A 1 95 ? 6.328 -19.812 -21.844 1 94.81 95 ASP A C 1
ATOM 759 O O . ASP A 1 95 ? 7.527 -19.922 -21.578 1 94.81 95 ASP A O 1
ATOM 763 N N . ASN A 1 96 ? 5.406 -20.609 -21.344 1 97.69 96 ASN A N 1
ATOM 764 C CA . ASN A 1 96 ? 5.734 -21.578 -20.297 1 97.69 96 ASN A CA 1
ATOM 765 C C . ASN A 1 96 ? 5.051 -22.922 -20.547 1 97.69 96 ASN A C 1
ATOM 767 O O . ASN A 1 96 ? 4.426 -23.469 -19.641 1 97.69 96 ASN A O 1
ATOM 771 N N . GLN A 1 97 ? 5.262 -23.406 -21.734 1 96.81 97 GLN A N 1
ATOM 772 C CA . GLN A 1 97 ? 4.582 -24.641 -22.109 1 96.81 97 GLN A CA 1
ATOM 773 C C . GLN A 1 97 ? 5.148 -25.844 -21.344 1 96.81 97 GLN A C 1
ATOM 775 O O . GLN A 1 97 ? 4.402 -26.75 -20.969 1 96.81 97 GLN A O 1
ATOM 780 N N . GLU A 1 98 ? 6.477 -25.812 -21.188 1 97.19 98 GLU A N 1
ATOM 781 C CA . GLU A 1 98 ? 7.094 -26.891 -20.406 1 97.19 98 GLU A CA 1
ATOM 782 C C . GLU A 1 98 ? 6.555 -26.922 -18.984 1 97.19 98 GLU A C 1
ATOM 784 O O . GLU A 1 98 ? 6.297 -28 -18.438 1 97.19 98 GLU A O 1
ATOM 789 N N . GLU A 1 99 ? 6.402 -25.797 -18.422 1 97.69 99 GLU A N 1
ATOM 790 C CA . GLU A 1 99 ? 5.863 -25.688 -17.062 1 97.69 99 GLU A CA 1
ATOM 791 C C . GLU A 1 99 ? 4.406 -26.141 -17.016 1 97.69 99 GLU A C 1
ATOM 793 O O . GLU A 1 99 ? 3.984 -26.781 -16.062 1 97.69 99 GLU A O 1
ATOM 798 N N . LEU A 1 100 ? 3.684 -25.812 -18.031 1 97.19 100 LEU A N 1
ATOM 799 C CA . LEU A 1 100 ? 2.303 -26.281 -18.109 1 97.19 100 LEU A CA 1
ATOM 800 C C . LEU A 1 100 ? 2.244 -27.812 -18.141 1 97.19 100 LEU A C 1
ATOM 802 O O . LEU A 1 100 ? 1.438 -28.422 -17.422 1 97.19 100 LEU A O 1
ATOM 806 N N . ASP A 1 101 ? 3.072 -28.391 -18.906 1 96.94 101 ASP A N 1
ATOM 807 C CA . ASP A 1 101 ? 3.135 -29.844 -18.953 1 96.94 101 ASP A CA 1
ATOM 808 C C . ASP A 1 101 ? 3.49 -30.438 -17.594 1 96.94 101 ASP A C 1
ATOM 810 O O . ASP A 1 101 ? 2.918 -31.453 -17.188 1 96.94 101 ASP A O 1
ATOM 814 N N . SER A 1 102 ? 4.41 -29.797 -16.969 1 97.94 102 SER A N 1
ATOM 815 C CA . SER A 1 102 ? 4.797 -30.234 -15.625 1 97.94 102 SER A CA 1
ATOM 816 C C . SER A 1 102 ? 3.631 -30.125 -14.648 1 97.94 102 SER A C 1
ATOM 818 O O . SER A 1 102 ? 3.424 -31.016 -13.82 1 97.94 102 SER A O 1
ATOM 820 N N . LEU A 1 103 ? 2.908 -29.062 -14.789 1 97.75 103 LEU A N 1
ATOM 821 C CA . LEU A 1 103 ? 1.75 -28.891 -13.922 1 97.75 103 LEU A CA 1
ATOM 822 C C . LEU A 1 103 ? 0.729 -30 -14.141 1 97.75 103 LEU A C 1
ATOM 824 O O . LEU A 1 103 ? 0.2 -30.562 -13.18 1 97.75 103 LEU A O 1
ATOM 828 N N . LYS A 1 104 ? 0.488 -30.297 -15.344 1 96.38 104 LYS A N 1
ATOM 829 C CA . LYS A 1 104 ? -0.449 -31.375 -15.672 1 96.38 104 LYS A CA 1
ATOM 830 C C . LYS A 1 104 ? -0.016 -32.688 -15.039 1 96.38 104 LYS A C 1
ATOM 832 O O . LYS A 1 104 ? -0.842 -33.438 -14.492 1 96.38 104 LYS A O 1
ATOM 837 N N . LYS A 1 105 ? 1.24 -32.938 -15.141 1 97.19 105 LYS A N 1
ATOM 838 C CA . LYS A 1 105 ? 1.775 -34.156 -14.555 1 97.19 105 LYS A CA 1
ATOM 839 C C . LYS A 1 105 ? 1.614 -34.156 -13.039 1 97.19 105 LYS A C 1
ATOM 841 O O . LYS A 1 105 ? 1.227 -35.156 -12.453 1 97.19 105 LYS A O 1
ATOM 846 N N . ILE A 1 106 ? 1.895 -33.031 -12.406 1 97.19 106 ILE A N 1
ATOM 847 C CA . ILE A 1 106 ? 1.763 -32.906 -10.961 1 97.19 106 ILE A CA 1
ATOM 848 C C . ILE A 1 106 ? 0.312 -33.156 -10.555 1 97.19 106 ILE A C 1
ATOM 850 O O . ILE A 1 106 ? 0.047 -33.875 -9.602 1 97.19 106 ILE A O 1
ATOM 854 N N . VAL A 1 107 ? -0.586 -32.562 -11.305 1 96.25 107 VAL A N 1
ATOM 855 C CA . VAL A 1 107 ? -2.008 -32.688 -11 1 96.25 107 VAL A CA 1
ATOM 856 C C . VAL A 1 107 ? -2.436 -34.156 -11.172 1 96.25 107 VAL A C 1
ATOM 858 O O . VAL A 1 107 ? -3.121 -34.688 -10.305 1 96.25 107 VAL A O 1
ATOM 861 N N . GLU A 1 108 ? -1.981 -34.75 -12.211 1 94.88 108 GLU A N 1
ATOM 862 C CA . GLU A 1 108 ? -2.328 -36.156 -12.477 1 94.88 108 GLU A CA 1
ATOM 863 C C . GLU A 1 108 ? -1.784 -37.062 -11.383 1 94.88 108 GLU A C 1
ATOM 865 O O . GLU A 1 108 ? -2.494 -37.969 -10.898 1 94.88 108 GLU A O 1
ATOM 870 N N . ASP A 1 109 ? -0.583 -36.844 -11.031 1 96.12 109 ASP A N 1
ATOM 871 C CA . ASP A 1 109 ? 0.092 -37.688 -10.062 1 96.12 109 ASP A CA 1
ATOM 872 C C . ASP A 1 109 ? -0.516 -37.531 -8.664 1 96.12 109 ASP A C 1
ATOM 874 O O . ASP A 1 109 ? -0.354 -38.406 -7.809 1 96.12 109 ASP A O 1
ATOM 878 N N . ASN A 1 110 ? -1.211 -36.375 -8.445 1 95.44 110 ASN A N 1
ATOM 879 C CA . ASN A 1 110 ? -1.727 -36.094 -7.105 1 95.44 110 ASN A CA 1
ATOM 880 C C . ASN A 1 110 ? -3.23 -35.844 -7.129 1 95.44 110 ASN A C 1
ATOM 882 O O . ASN A 1 110 ? -3.752 -35.094 -6.297 1 95.44 110 ASN A O 1
ATOM 886 N N . ARG A 1 111 ? -3.871 -36.344 -8.031 1 93 111 ARG A N 1
ATOM 887 C CA . ARG A 1 111 ? -5.266 -36.031 -8.336 1 93 111 ARG A CA 1
ATOM 888 C C . ARG A 1 111 ? -6.164 -36.312 -7.137 1 93 111 ARG A C 1
ATOM 890 O O . ARG A 1 111 ? -7 -35.5 -6.766 1 93 111 ARG A O 1
ATOM 897 N N . SER A 1 112 ? -6.02 -37.469 -6.453 1 93.88 112 SER A N 1
ATOM 898 C CA . SER A 1 112 ? -6.875 -37.875 -5.336 1 93.88 112 SER A CA 1
ATOM 899 C C . SER A 1 112 ? -6.777 -36.875 -4.188 1 93.88 112 SER A C 1
ATOM 901 O O . SER A 1 112 ? -7.797 -36.469 -3.635 1 93.88 112 SER A O 1
ATOM 903 N N . ASP A 1 113 ? -5.555 -36.469 -3.857 1 95.12 113 ASP A N 1
ATOM 904 C CA . ASP A 1 113 ? -5.332 -35.531 -2.768 1 95.12 113 ASP A CA 1
ATOM 905 C C . ASP A 1 113 ? -5.91 -34.156 -3.105 1 95.12 113 ASP A C 1
ATOM 907 O O . ASP A 1 113 ? -6.477 -33.5 -2.238 1 95.12 113 ASP A O 1
ATOM 911 N N . ILE A 1 114 ? -5.766 -33.75 -4.359 1 95.31 114 ILE A N 1
ATOM 912 C CA . ILE A 1 114 ? -6.234 -32.438 -4.801 1 95.31 114 ILE A CA 1
ATOM 913 C C . ILE A 1 114 ? -7.762 -32.406 -4.785 1 95.31 114 ILE A C 1
ATOM 915 O O . ILE A 1 114 ? -8.359 -31.422 -4.32 1 95.31 114 ILE A O 1
ATOM 919 N N . GLU A 1 115 ? -8.406 -33.469 -5.203 1 92.12 115 GLU A N 1
ATOM 920 C CA . GLU A 1 115 ? -9.867 -33.562 -5.238 1 92.12 115 GLU A CA 1
ATOM 921 C C . GLU A 1 115 ? -10.453 -33.562 -3.832 1 92.12 115 GLU A C 1
ATOM 923 O O . GLU A 1 115 ? -11.57 -33.094 -3.615 1 92.12 115 GLU A O 1
ATOM 928 N N . ALA A 1 116 ? -9.672 -34.031 -2.916 1 93.5 116 ALA A N 1
ATOM 929 C CA . ALA A 1 116 ? -10.117 -34.094 -1.525 1 93.5 116 ALA A CA 1
ATOM 930 C C . ALA A 1 116 ? -10.023 -32.719 -0.872 1 93.5 116 ALA A C 1
ATOM 932 O O . ALA A 1 116 ? -10.625 -32.469 0.181 1 93.5 116 ALA A O 1
ATOM 933 N N . ASN A 1 117 ? -9.219 -31.781 -1.507 1 92.69 117 ASN A N 1
ATOM 934 C CA . ASN A 1 117 ? -9.07 -30.438 -0.977 1 92.69 117 ASN A CA 1
ATOM 935 C C . ASN A 1 117 ? -10.344 -29.625 -1.156 1 92.69 117 ASN A C 1
ATOM 937 O O . ASN A 1 117 ? -10.875 -29.516 -2.266 1 92.69 117 ASN A O 1
ATOM 941 N N . GLU A 1 118 ? -10.891 -29.078 -0.201 1 89.88 118 GLU A N 1
ATOM 942 C CA . GLU A 1 118 ? -12.18 -28.406 -0.211 1 89.88 118 GLU A CA 1
ATOM 943 C C . GLU A 1 118 ? -12.094 -27.062 -0.942 1 89.88 118 GLU A C 1
ATOM 945 O O . GLU A 1 118 ? -13.094 -26.562 -1.453 1 89.88 118 GLU A O 1
ATOM 950 N N . GLU A 1 119 ? -10.898 -26.516 -1.009 1 90.69 119 GLU A N 1
ATOM 951 C CA . GLU A 1 119 ? -10.734 -25.172 -1.56 1 90.69 119 GLU A CA 1
ATOM 952 C C . GLU A 1 119 ? -10.57 -25.219 -3.076 1 90.69 119 GLU A C 1
ATOM 954 O O . GLU A 1 119 ? -10.906 -24.25 -3.768 1 90.69 119 GLU A O 1
ATOM 959 N N . ILE A 1 120 ? -10.133 -26.312 -3.629 1 92 120 ILE A N 1
ATOM 960 C CA . ILE A 1 120 ? -9.883 -26.422 -5.062 1 92 120 ILE A CA 1
ATOM 961 C C . ILE A 1 120 ? -11.055 -27.141 -5.73 1 92 120 ILE A C 1
ATOM 963 O O . ILE A 1 120 ? -11.281 -28.328 -5.496 1 92 120 ILE A O 1
ATOM 967 N N . GLN A 1 121 ? -11.742 -26.375 -6.496 1 86.31 121 GLN A N 1
ATOM 968 C CA . GLN A 1 121 ? -12.891 -26.922 -7.203 1 86.31 121 GLN A CA 1
ATOM 969 C C . GLN A 1 121 ? -12.453 -27.953 -8.25 1 86.31 121 GLN A C 1
ATOM 971 O O . GLN A 1 121 ? -11.562 -27.672 -9.055 1 86.31 121 GLN A O 1
ATOM 976 N N . SER A 1 122 ? -13.195 -29 -8.289 1 83.81 122 SER A N 1
ATOM 977 C CA . SER A 1 122 ? -12.859 -30.109 -9.18 1 83.81 122 SER A CA 1
ATOM 978 C C . SER A 1 122 ? -12.992 -29.703 -10.641 1 83.81 122 SER A C 1
ATOM 980 O O . SER A 1 122 ? -12.273 -30.219 -11.5 1 83.81 122 SER A O 1
ATOM 982 N N . GLU A 1 123 ? -13.719 -28.734 -10.914 1 84.38 123 GLU A N 1
ATOM 983 C CA . GLU A 1 123 ? -13.938 -28.281 -12.289 1 84.38 123 GLU A CA 1
ATOM 984 C C . GLU A 1 123 ? -12.664 -27.688 -12.891 1 84.38 123 GLU A C 1
ATOM 986 O O . GLU A 1 123 ? -12.469 -27.75 -14.109 1 84.38 123 GLU A O 1
ATOM 991 N N . LEU A 1 124 ? -11.844 -27.203 -12.008 1 86.31 124 LEU A N 1
ATOM 992 C CA . LEU A 1 124 ? -10.594 -26.625 -12.469 1 86.31 124 LEU A CA 1
ATOM 993 C C . LEU A 1 124 ? -9.648 -27.703 -12.984 1 86.31 124 LEU A C 1
ATOM 995 O O . LEU A 1 124 ? -8.812 -27.438 -13.859 1 86.31 124 LEU A O 1
ATOM 999 N N . LEU A 1 125 ? -9.891 -28.875 -12.523 1 87.44 125 LEU A N 1
ATOM 1000 C CA . LEU A 1 125 ? -9.023 -29.969 -12.914 1 87.44 125 LEU A CA 1
ATOM 1001 C C . LEU A 1 125 ? -9.438 -30.531 -14.266 1 87.44 125 LEU A C 1
ATOM 1003 O O . LEU A 1 125 ? -8.656 -31.234 -14.922 1 87.44 125 LEU A O 1
ATOM 1007 N N . ASP A 1 126 ? -10.648 -30.172 -14.695 1 82.56 126 ASP A N 1
ATOM 1008 C CA . ASP A 1 126 ? -11.18 -30.719 -15.938 1 82.56 126 ASP A CA 1
ATOM 1009 C C . ASP A 1 126 ? -10.391 -30.219 -17.141 1 82.56 126 ASP A C 1
ATOM 1011 O O . ASP A 1 126 ? -10.328 -30.891 -18.172 1 82.56 126 ASP A O 1
ATOM 1015 N N . ARG A 1 127 ? -9.828 -29.094 -16.984 1 78 127 ARG A N 1
ATOM 1016 C CA . ARG A 1 127 ? -9.016 -28.531 -18.062 1 78 127 ARG A CA 1
ATOM 1017 C C . ARG A 1 127 ? -7.738 -29.344 -18.266 1 78 127 ARG A C 1
ATOM 1019 O O . ARG A 1 127 ? -7.113 -29.281 -19.312 1 78 127 ARG A O 1
ATOM 1026 N N . PHE A 1 128 ? -7.477 -30.031 -17.328 1 76.06 128 PHE A N 1
ATOM 1027 C CA . PHE A 1 128 ? -6.215 -30.75 -17.375 1 76.06 128 PHE A CA 1
ATOM 1028 C C . PHE A 1 128 ? -6.457 -32.25 -17.578 1 76.06 128 PHE A C 1
ATOM 1030 O O . PHE A 1 128 ? -5.535 -33.062 -17.453 1 76.06 128 PHE A O 1
ATOM 1037 N N . LYS A 1 129 ? -7.75 -32.5 -17.969 1 65.88 129 LYS A N 1
ATOM 1038 C CA . LYS A 1 129 ? -8.078 -33.875 -18.391 1 65.88 129 LYS A CA 1
ATOM 1039 C C . LYS A 1 129 ? -7.742 -34.094 -19.859 1 65.88 129 LYS A C 1
ATOM 1041 O O . LYS A 1 129 ? -7.805 -33.156 -20.672 1 65.88 129 LYS A O 1
ATOM 1046 N N . MET B 1 1 ? 18.938 -18.5 -19.547 1 75.12 1 MET B N 1
ATOM 1047 C CA . MET B 1 1 ? 18.547 -18.641 -18.156 1 75.12 1 MET B CA 1
ATOM 1048 C C . MET B 1 1 ? 18.125 -17.297 -17.562 1 75.12 1 MET B C 1
ATOM 1050 O O . MET B 1 1 ? 18.625 -16.25 -17.984 1 75.12 1 MET B O 1
ATOM 1054 N N . VAL B 1 2 ? 16.938 -17.359 -16.891 1 87.25 2 VAL B N 1
ATOM 1055 C CA . VAL B 1 2 ? 16.453 -16.109 -16.297 1 87.25 2 VAL B CA 1
ATOM 1056 C C . VAL B 1 2 ? 17.406 -15.641 -15.203 1 87.25 2 VAL B C 1
ATOM 1058 O O . VAL B 1 2 ? 17.891 -16.453 -14.406 1 87.25 2 VAL B O 1
ATOM 1061 N N . ASP B 1 3 ? 17.891 -14.445 -15.328 1 94.19 3 ASP B N 1
ATOM 1062 C CA . ASP B 1 3 ? 18.734 -13.859 -14.297 1 94.19 3 ASP B CA 1
ATOM 1063 C C . ASP B 1 3 ? 17.922 -13.539 -13.047 1 94.19 3 ASP B C 1
ATOM 1065 O O . ASP B 1 3 ? 17.25 -12.5 -12.977 1 94.19 3 ASP B O 1
ATOM 1069 N N . LEU B 1 4 ? 18.078 -14.359 -11.984 1 94.94 4 LEU B N 1
ATOM 1070 C CA . LEU B 1 4 ? 17.25 -14.297 -10.789 1 94.94 4 LEU B CA 1
ATOM 1071 C C . LEU B 1 4 ? 17.672 -13.125 -9.898 1 94.94 4 LEU B C 1
ATOM 1073 O O . LEU B 1 4 ? 16.969 -12.789 -8.945 1 94.94 4 LEU B O 1
ATOM 1077 N N . SER B 1 5 ? 18.797 -12.531 -10.234 1 96.88 5 SER B N 1
ATOM 1078 C CA . SER B 1 5 ? 19.234 -11.375 -9.461 1 96.88 5 SER B CA 1
ATOM 1079 C C . SER B 1 5 ? 18.531 -10.102 -9.906 1 96.88 5 SER B C 1
ATOM 1081 O O . SER B 1 5 ? 18.609 -9.07 -9.242 1 96.88 5 SER B O 1
ATOM 1083 N N . LYS B 1 6 ? 17.812 -10.227 -11.008 1 96.88 6 LYS B N 1
ATOM 1084 C CA . LYS B 1 6 ? 17.031 -9.102 -11.523 1 96.88 6 LYS B CA 1
ATOM 1085 C C . LYS B 1 6 ? 15.57 -9.195 -11.07 1 96.88 6 LYS B C 1
ATOM 1087 O O . LYS B 1 6 ? 15.07 -10.281 -10.773 1 96.88 6 LYS B O 1
ATOM 1092 N N . SER B 1 7 ? 15 -7.969 -11.086 1 97.25 7 SER B N 1
ATOM 1093 C CA . SER B 1 7 ? 13.578 -7.914 -10.75 1 97.25 7 SER B CA 1
ATOM 1094 C C . SER B 1 7 ? 12.711 -8.109 -11.992 1 97.25 7 SER B C 1
ATOM 1096 O O . SER B 1 7 ? 13.203 -8.023 -13.117 1 97.25 7 SER B O 1
ATOM 1098 N N . ILE B 1 8 ? 11.422 -8.438 -11.742 1 97.19 8 ILE B N 1
ATOM 1099 C CA . ILE B 1 8 ? 10.469 -8.578 -12.844 1 97.19 8 ILE B CA 1
ATOM 1100 C C . ILE B 1 8 ? 10.398 -7.273 -13.633 1 97.19 8 ILE B C 1
ATOM 1102 O O . ILE B 1 8 ? 10.375 -7.289 -14.867 1 97.19 8 ILE B O 1
ATOM 1106 N N . GLU B 1 9 ? 10.375 -6.137 -12.906 1 95.5 9 GLU B N 1
ATOM 1107 C CA . GLU B 1 9 ? 10.281 -4.867 -13.625 1 95.5 9 GLU B CA 1
ATOM 1108 C C . GLU B 1 9 ? 11.508 -4.641 -14.492 1 95.5 9 GLU B C 1
ATOM 1110 O O . GLU B 1 9 ? 11.398 -4.105 -15.602 1 95.5 9 GLU B O 1
ATOM 1115 N N . GLU B 1 10 ? 12.664 -5.047 -14.023 1 95.88 10 GLU B N 1
ATOM 1116 C CA . GLU B 1 10 ? 13.883 -4.93 -14.812 1 95.88 10 GLU B CA 1
ATOM 1117 C C . GLU B 1 10 ? 13.828 -5.832 -16.047 1 95.88 10 GLU B C 1
ATOM 1119 O O . GLU B 1 10 ? 14.172 -5.402 -17.156 1 95.88 10 GLU B O 1
ATOM 1124 N N . LEU B 1 11 ? 13.391 -7.059 -15.906 1 96.31 11 LEU B N 1
ATOM 1125 C CA . LEU B 1 11 ? 13.391 -8.055 -16.969 1 96.31 11 LEU B CA 1
ATOM 1126 C C . LEU B 1 11 ? 12.352 -7.703 -18.031 1 96.31 11 LEU B C 1
ATOM 1128 O O . LEU B 1 11 ? 12.586 -7.926 -19.234 1 96.31 11 LEU B O 1
ATOM 1132 N N . GLU B 1 12 ? 11.211 -7.152 -17.578 1 94.62 12 GLU B N 1
ATOM 1133 C CA . GLU B 1 12 ? 10.148 -6.77 -18.5 1 94.62 12 GLU B CA 1
ATOM 1134 C C . GLU B 1 12 ? 10.352 -5.344 -19.016 1 94.62 12 GLU B C 1
ATOM 1136 O O . GLU B 1 12 ? 9.688 -4.918 -19.953 1 94.62 12 GLU B O 1
ATOM 1141 N N . ASN B 1 13 ? 11.273 -4.695 -18.422 1 93.88 13 ASN B N 1
ATOM 1142 C CA . ASN B 1 13 ? 11.484 -3.281 -18.703 1 93.88 13 ASN B CA 1
ATOM 1143 C C . ASN B 1 13 ? 10.18 -2.492 -18.625 1 93.88 13 ASN B C 1
ATOM 1145 O O . ASN B 1 13 ? 9.844 -1.733 -19.531 1 93.88 13 ASN B O 1
ATOM 1149 N N . ASP B 1 14 ? 9.422 -2.812 -17.672 1 90.94 14 ASP B N 1
ATOM 1150 C CA . ASP B 1 14 ? 8.125 -2.197 -17.406 1 90.94 14 ASP B CA 1
ATOM 1151 C C . ASP B 1 14 ? 8.055 -1.648 -15.992 1 90.94 14 ASP B C 1
ATOM 1153 O O . ASP B 1 14 ? 7.824 -2.398 -15.039 1 90.94 14 ASP B O 1
ATOM 1157 N N . TYR B 1 15 ? 8.234 -0.416 -15.922 1 87.94 15 TYR B N 1
ATOM 1158 C CA . TYR B 1 15 ? 8.273 0.253 -14.625 1 87.94 15 TYR B CA 1
ATOM 1159 C C . TYR B 1 15 ? 6.969 0.989 -14.352 1 87.94 15 TYR B C 1
ATOM 1161 O O . TYR B 1 15 ? 6.551 1.836 -15.141 1 87.94 15 TYR B O 1
ATOM 1169 N N . TRP B 1 16 ? 6.23 0.536 -13.406 1 82.56 16 TRP B N 1
ATOM 1170 C CA . TRP B 1 16 ? 4.91 1.065 -13.078 1 82.56 16 TRP B CA 1
ATOM 1171 C C . TRP B 1 16 ? 5.02 2.42 -12.391 1 82.56 16 TRP B C 1
ATOM 1173 O O . TRP B 1 16 ? 4.02 3.123 -12.227 1 82.56 16 TRP B O 1
ATOM 1183 N N . GLY B 1 17 ? 6.207 2.752 -12.07 1 78.62 17 GLY B N 1
ATOM 1184 C CA . GLY B 1 17 ? 6.352 3.973 -11.289 1 78.62 17 GLY B CA 1
ATOM 1185 C C . GLY B 1 17 ? 5.812 3.848 -9.883 1 78.62 17 GLY B C 1
ATOM 1186 O O . GLY B 1 17 ? 5.527 2.744 -9.414 1 78.62 17 GLY B O 1
ATOM 1187 N N . GLU B 1 18 ? 5.781 4.891 -9.203 1 72.38 18 GLU B N 1
ATOM 1188 C CA . GLU B 1 18 ? 5.238 4.914 -7.848 1 72.38 18 GLU B CA 1
ATOM 1189 C C . GLU B 1 18 ? 3.734 4.66 -7.852 1 72.38 18 GLU B C 1
ATOM 1191 O O . GLU B 1 18 ? 3.029 5.09 -8.766 1 72.38 18 GLU B O 1
ATOM 1196 N N . PRO B 1 19 ? 3.305 3.678 -6.969 1 72.56 19 PRO B N 1
ATOM 1197 C CA . PRO B 1 19 ? 1.848 3.551 -6.883 1 72.56 19 PRO B CA 1
ATOM 1198 C C . PRO B 1 19 ? 1.13 4.895 -6.992 1 72.56 19 PRO B C 1
ATOM 1200 O O . PRO B 1 19 ? 1.722 5.938 -6.707 1 72.56 19 PRO B O 1
ATOM 1203 N N . THR B 1 20 ? -0.147 4.766 -7.5 1 73.44 20 THR B N 1
ATOM 1204 C CA . THR B 1 20 ? -0.907 6.008 -7.582 1 73.44 20 THR B CA 1
ATOM 1205 C C . THR B 1 20 ? -0.936 6.715 -6.23 1 73.44 20 THR B C 1
ATOM 1207 O O . THR B 1 20 ? -0.664 6.102 -5.199 1 73.44 20 THR B O 1
ATOM 1210 N N . HIS B 1 21 ? -1.208 7.918 -6.426 1 72.62 21 HIS B N 1
ATOM 1211 C CA . HIS B 1 21 ? -1.259 8.75 -5.227 1 72.62 21 HIS B CA 1
ATOM 1212 C C . HIS B 1 21 ? -2.234 8.18 -4.203 1 72.62 21 HIS B C 1
ATOM 1214 O O . HIS B 1 21 ? -1.913 8.094 -3.016 1 72.62 21 HIS B O 1
ATOM 1220 N N . ASP B 1 22 ? -3.244 7.645 -4.734 1 75.94 22 ASP B N 1
ATOM 1221 C CA . ASP B 1 22 ? -4.273 7.148 -3.824 1 75.94 22 ASP B CA 1
ATOM 1222 C C . ASP B 1 22 ? -3.805 5.883 -3.105 1 75.94 22 ASP B C 1
ATOM 1224 O O . ASP B 1 22 ? -4.016 5.734 -1.901 1 75.94 22 ASP B O 1
ATOM 1228 N N . THR B 1 23 ? -3.207 5.055 -3.85 1 76.81 23 THR B N 1
ATOM 1229 C CA . THR B 1 23 ? -2.717 3.814 -3.256 1 76.81 23 THR B CA 1
ATOM 1230 C C . THR B 1 23 ? -1.595 4.098 -2.262 1 76.81 23 THR B C 1
ATOM 1232 O O . THR B 1 23 ? -1.553 3.506 -1.181 1 76.81 23 THR B O 1
ATOM 1235 N N . TYR B 1 24 ? -0.821 4.984 -2.684 1 79 24 TYR B N 1
ATOM 1236 C CA . TYR B 1 24 ? 0.293 5.355 -1.818 1 79 24 TYR B CA 1
ATOM 1237 C C . TYR B 1 24 ? -0.209 5.938 -0.502 1 79 24 TYR B C 1
ATOM 1239 O O . TYR B 1 24 ? 0.279 5.574 0.571 1 79 24 TYR B O 1
ATOM 1247 N N . ILE B 1 25 ? -1.192 6.738 -0.631 1 85.31 25 ILE B N 1
ATOM 1248 C CA . ILE B 1 25 ? -1.746 7.402 0.543 1 85.31 25 ILE B CA 1
ATOM 1249 C C . ILE B 1 25 ? -2.359 6.367 1.482 1 85.31 25 ILE B C 1
ATOM 1251 O O . ILE B 1 25 ? -2.104 6.383 2.688 1 85.31 25 ILE B O 1
ATOM 1255 N N . ILE B 1 26 ? -3.098 5.492 0.892 1 83.62 26 ILE B N 1
ATOM 1256 C CA . ILE B 1 26 ? -3.789 4.473 1.673 1 83.62 26 ILE B CA 1
ATOM 1257 C C . ILE B 1 26 ? -2.768 3.617 2.424 1 83.62 26 ILE B C 1
ATOM 1259 O O . ILE B 1 26 ? -2.896 3.404 3.631 1 83.62 26 ILE B O 1
ATOM 1263 N N . VAL B 1 27 ? -1.786 3.232 1.824 1 82.81 27 VAL B N 1
ATOM 1264 C CA . VAL B 1 27 ? -0.772 2.361 2.41 1 82.81 27 VAL B CA 1
ATOM 1265 C C . VAL B 1 27 ? 0.013 3.123 3.473 1 82.81 27 VAL B C 1
ATOM 1267 O O . VAL B 1 27 ? 0.21 2.627 4.586 1 82.81 27 VAL B O 1
ATOM 1270 N N . THR B 1 28 ? 0.382 4.258 3.074 1 87 28 THR B N 1
ATOM 1271 C CA . THR B 1 28 ? 1.18 5.078 3.977 1 87 28 THR B CA 1
ATOM 1272 C C . THR B 1 28 ? 0.412 5.371 5.262 1 87 28 THR B C 1
ATOM 1274 O O . THR B 1 28 ? 0.958 5.242 6.359 1 87 28 THR B O 1
ATOM 1277 N N . CYS B 1 29 ? -0.814 5.68 5.121 1 92.19 29 CYS B N 1
ATOM 1278 C CA . CYS B 1 29 ? -1.614 5.988 6.301 1 92.19 29 CYS B CA 1
ATOM 1279 C C . CYS B 1 29 ? -1.803 4.754 7.172 1 92.19 29 CYS B C 1
ATOM 1281 O O . CYS B 1 29 ? -1.719 4.836 8.398 1 92.19 29 CYS B O 1
ATOM 1283 N N . HIS B 1 30 ? -2.004 3.652 6.527 1 88.25 30 HIS B N 1
ATOM 1284 C CA . HIS B 1 30 ? -2.201 2.406 7.262 1 88.25 30 HIS B CA 1
ATOM 1285 C C . HIS B 1 30 ? -0.966 2.049 8.078 1 88.25 30 HIS B C 1
ATOM 1287 O O . HIS B 1 30 ? -1.081 1.65 9.242 1 88.25 30 HIS B O 1
ATOM 1293 N N . GLU B 1 31 ? 0.108 2.199 7.516 1 88.69 31 GLU B N 1
ATOM 1294 C CA . GLU B 1 31 ? 1.358 1.872 8.195 1 88.69 31 GLU B CA 1
ATOM 1295 C C . GLU B 1 31 ? 1.69 2.904 9.266 1 88.69 31 GLU B C 1
ATOM 1297 O O . GLU B 1 31 ? 2.045 2.545 10.391 1 88.69 31 GLU B O 1
ATOM 1302 N N . ALA B 1 32 ? 1.572 4.152 8.945 1 95.12 32 ALA B N 1
ATOM 1303 C CA . ALA B 1 32 ? 1.979 5.242 9.836 1 95.12 32 ALA B CA 1
ATOM 1304 C C . ALA B 1 32 ? 1.15 5.246 11.117 1 95.12 32 ALA B C 1
ATOM 1306 O O . ALA B 1 32 ? 1.668 5.539 12.195 1 95.12 32 ALA B O 1
ATOM 1307 N N . ARG B 1 33 ? -0.079 4.902 11.016 1 95.56 33 ARG B N 1
ATOM 1308 C CA . ARG B 1 33 ? -0.953 4.965 12.18 1 95.56 33 ARG B CA 1
ATOM 1309 C C . ARG B 1 33 ? -0.591 3.889 13.195 1 95.56 33 ARG B C 1
ATOM 1311 O O . ARG B 1 33 ? -1.037 3.934 14.344 1 95.56 33 ARG B O 1
ATOM 1318 N N . GLN B 1 34 ? 0.215 2.912 12.789 1 94.69 34 GLN B N 1
ATOM 1319 C CA . GLN B 1 34 ? 0.608 1.805 13.656 1 94.69 34 GLN B CA 1
ATOM 1320 C C . GLN B 1 34 ? 1.951 2.08 14.328 1 94.69 34 GLN B C 1
ATOM 1322 O O . GLN B 1 34 ? 2.352 1.36 15.242 1 94.69 34 GLN B O 1
ATOM 1327 N N . LYS B 1 35 ? 2.623 3.086 13.867 1 95.81 35 LYS B N 1
ATOM 1328 C CA . LYS B 1 35 ? 3.912 3.471 14.438 1 95.81 35 LYS B CA 1
ATOM 1329 C C . LYS B 1 35 ? 3.729 4.359 15.664 1 95.81 35 LYS B C 1
ATOM 1331 O O . LYS B 1 35 ? 2.793 5.16 15.719 1 95.81 35 LYS B O 1
ATOM 1336 N N . PRO B 1 36 ? 4.68 4.246 16.578 1 97.56 36 PRO B N 1
ATOM 1337 C CA . PRO B 1 36 ? 4.688 5.281 17.625 1 97.56 36 PRO B CA 1
ATOM 1338 C C . PRO B 1 36 ? 4.758 6.695 17.031 1 97.56 36 PRO B C 1
ATOM 1340 O O . PRO B 1 36 ? 5.461 6.926 16.047 1 97.56 36 PRO B O 1
ATOM 1343 N N . ILE B 1 37 ? 4.062 7.574 17.688 1 98.19 37 ILE B N 1
ATOM 1344 C CA . ILE B 1 37 ? 3.977 8.938 17.156 1 98.19 37 ILE B CA 1
ATOM 1345 C C . ILE B 1 37 ? 5.375 9.547 17.078 1 98.19 37 ILE B C 1
ATOM 1347 O O . ILE B 1 37 ? 5.703 10.211 16.094 1 98.19 37 ILE B O 1
ATOM 1351 N N . GLU B 1 38 ? 6.234 9.297 18 1 97.62 38 GLU B N 1
ATOM 1352 C CA . GLU B 1 38 ? 7.57 9.883 18.062 1 97.62 38 GLU B CA 1
ATOM 1353 C C . GLU B 1 38 ? 8.445 9.359 16.922 1 97.62 38 GLU B C 1
ATOM 1355 O O . GLU B 1 38 ? 9.477 9.953 16.609 1 97.62 38 GLU B O 1
ATOM 1360 N N . SER B 1 39 ? 8.023 8.258 16.297 1 97.94 39 SER B N 1
ATOM 1361 C CA . SER B 1 39 ? 8.82 7.652 15.234 1 97.94 39 SER B CA 1
ATOM 1362 C C . SER B 1 39 ? 8.312 8.055 13.859 1 97.94 39 SER B C 1
ATOM 1364 O O . SER B 1 39 ? 8.891 7.68 12.836 1 97.94 39 SER B O 1
ATOM 1366 N N . LEU B 1 40 ? 7.289 8.812 13.812 1 98 40 LEU B N 1
ATOM 1367 C CA . LEU B 1 40 ? 6.723 9.234 12.531 1 98 40 LEU B CA 1
ATOM 1368 C C . LEU B 1 40 ? 7.629 10.25 11.844 1 98 40 LEU B C 1
ATOM 1370 O O . LEU B 1 40 ? 8.164 11.156 12.492 1 98 40 LEU B O 1
ATOM 1374 N N . SER B 1 41 ? 7.848 10.023 10.57 1 97.38 41 SER B N 1
ATOM 1375 C CA . SER B 1 41 ? 8.531 11.047 9.781 1 97.38 41 SER B CA 1
ATOM 1376 C C . SER B 1 41 ? 7.621 12.234 9.508 1 97.38 41 SER B C 1
ATOM 1378 O O . SER B 1 41 ? 6.398 12.133 9.625 1 97.38 41 SER B O 1
ATOM 1380 N N . ASP B 1 42 ? 8.258 13.312 9.07 1 97.38 42 ASP B N 1
ATOM 1381 C CA . ASP B 1 42 ? 7.48 14.5 8.727 1 97.38 42 ASP B CA 1
ATOM 1382 C C . ASP B 1 42 ? 6.496 14.211 7.598 1 97.38 42 ASP B C 1
ATOM 1384 O O . ASP B 1 42 ? 5.367 14.703 7.609 1 97.38 42 ASP B O 1
ATOM 1388 N N . GLU B 1 43 ? 6.906 13.406 6.691 1 96.62 43 GLU B N 1
ATOM 1389 C CA . GLU B 1 43 ? 6.051 13.047 5.562 1 96.62 43 GLU B CA 1
ATOM 1390 C C . GLU B 1 43 ? 4.855 12.219 6.02 1 96.62 43 GLU B C 1
ATOM 1392 O O . GLU B 1 43 ? 3.738 12.406 5.539 1 96.62 43 GLU B O 1
ATOM 1397 N N . GLU B 1 44 ? 5.129 11.328 6.93 1 97.06 44 GLU B N 1
ATOM 1398 C CA . GLU B 1 44 ? 4.047 10.508 7.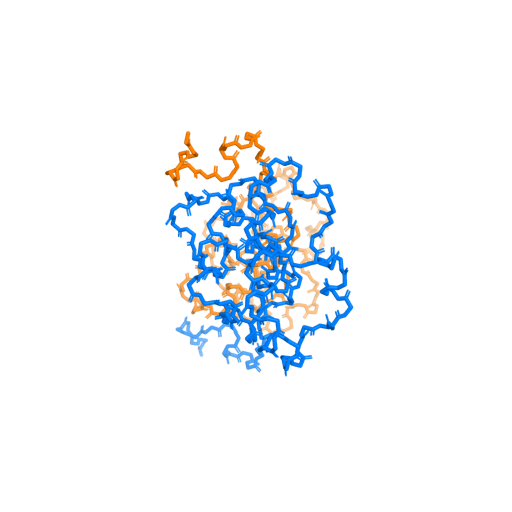465 1 97.06 44 GLU B CA 1
ATOM 1399 C C . GLU B 1 44 ? 3.045 11.352 8.242 1 97.06 44 GLU B C 1
ATOM 1401 O O . GLU B 1 44 ? 1.836 11.133 8.148 1 97.06 44 GLU B O 1
ATOM 1406 N N . ILE B 1 45 ? 3.551 12.344 8.922 1 98.06 45 ILE B N 1
ATOM 1407 C CA . ILE B 1 45 ? 2.697 13.258 9.672 1 98.06 45 ILE B CA 1
ATOM 1408 C C . ILE B 1 45 ? 1.817 14.047 8.703 1 98.06 45 ILE B C 1
ATOM 1410 O O . ILE B 1 45 ? 0.599 14.125 8.891 1 98.06 45 ILE B O 1
ATOM 1414 N N . ARG B 1 46 ? 2.414 14.57 7.703 1 97.94 46 ARG B N 1
ATOM 1415 C CA . ARG B 1 46 ? 1.65 15.32 6.711 1 97.94 46 ARG B CA 1
ATOM 1416 C C . ARG B 1 46 ? 0.611 14.43 6.035 1 97.94 46 ARG B C 1
ATOM 1418 O O . ARG B 1 46 ? -0.529 14.844 5.824 1 97.94 46 ARG B O 1
ATOM 1425 N N . CYS B 1 47 ? 0.952 13.242 5.691 1 96.94 47 CYS B N 1
ATOM 1426 C CA . CYS B 1 47 ? 0.042 12.305 5.051 1 96.94 47 CYS B CA 1
ATOM 1427 C C . CYS B 1 47 ? -1.162 12.016 5.938 1 96.94 47 CYS B C 1
ATOM 1429 O O . CYS B 1 47 ? -2.307 12.094 5.484 1 96.94 47 CYS B O 1
ATOM 1431 N N . LEU B 1 48 ? -0.927 11.734 7.176 1 97.62 48 LEU B N 1
ATOM 1432 C CA . LEU B 1 48 ? -1.999 11.453 8.125 1 97.62 48 LEU B CA 1
ATOM 1433 C C . LEU B 1 48 ? -2.914 12.656 8.289 1 97.62 48 LEU B C 1
ATOM 1435 O O . LEU B 1 48 ? -4.137 12.531 8.203 1 97.62 48 LEU B O 1
ATOM 1439 N N . ILE B 1 49 ? -2.365 13.82 8.414 1 97.88 49 ILE B N 1
ATOM 1440 C CA . ILE B 1 49 ? -3.148 15.039 8.578 1 97.88 49 ILE B CA 1
ATOM 1441 C C . ILE B 1 49 ? -3.982 15.289 7.324 1 97.88 49 ILE B C 1
ATOM 1443 O O . ILE B 1 49 ? -5.168 15.617 7.414 1 97.88 49 ILE B O 1
ATOM 1447 N N . GLY B 1 50 ? -3.309 15.031 6.219 1 96.25 50 GLY B N 1
ATOM 1448 C CA . GLY B 1 50 ? -4.02 15.203 4.961 1 96.25 50 GLY B CA 1
ATOM 1449 C C . GLY B 1 50 ? -5.23 14.297 4.832 1 96.25 50 GLY B C 1
ATOM 1450 O O . GLY B 1 50 ? -6.211 14.656 4.18 1 96.25 50 GLY B O 1
ATOM 1451 N N . GLN B 1 51 ? -5.273 13.203 5.543 1 94.38 51 GLN B N 1
ATOM 1452 C CA . GLN B 1 51 ? -6.379 12.25 5.5 1 94.38 51 GLN B CA 1
ATOM 1453 C C . GLN B 1 51 ? -7.227 12.328 6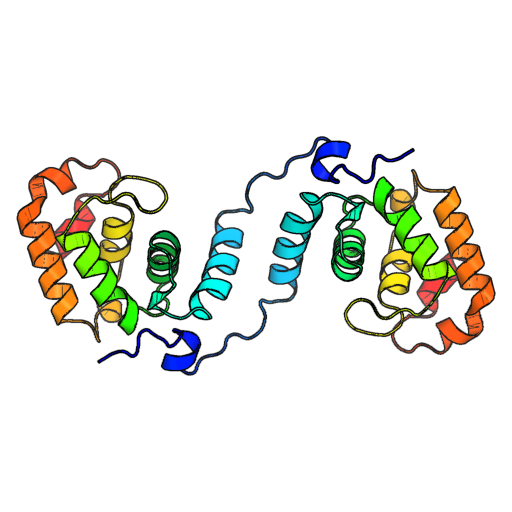.766 1 94.38 51 GLN B C 1
ATOM 1455 O O . GLN B 1 51 ? -8.094 11.484 6.996 1 94.38 51 GLN B O 1
ATOM 1460 N N . LYS B 1 52 ? -6.914 13.305 7.648 1 96.38 52 LYS B N 1
ATOM 1461 C CA . LYS B 1 52 ? -7.637 13.625 8.875 1 96.38 52 LYS B CA 1
ATOM 1462 C C . LYS B 1 52 ? -7.566 12.469 9.867 1 96.38 52 LYS B C 1
ATOM 1464 O O . LYS B 1 52 ? -8.547 12.18 10.562 1 96.38 52 LYS B O 1
ATOM 1469 N N . ILE B 1 53 ? -6.422 11.844 9.906 1 95.81 53 ILE B N 1
ATOM 1470 C CA . ILE B 1 53 ? -6.18 10.734 10.82 1 95.81 53 ILE B CA 1
ATOM 1471 C C . ILE B 1 53 ? -5.312 11.203 11.992 1 95.81 53 ILE B C 1
ATOM 1473 O O . ILE B 1 53 ? -4.234 11.773 11.781 1 95.81 53 ILE B O 1
ATOM 1477 N N . GLY B 1 54 ? -5.789 11 13.172 1 97.19 54 GLY B N 1
ATOM 1478 C CA . GLY B 1 54 ? -5.004 11.273 14.367 1 97.19 54 GLY B CA 1
ATOM 1479 C C .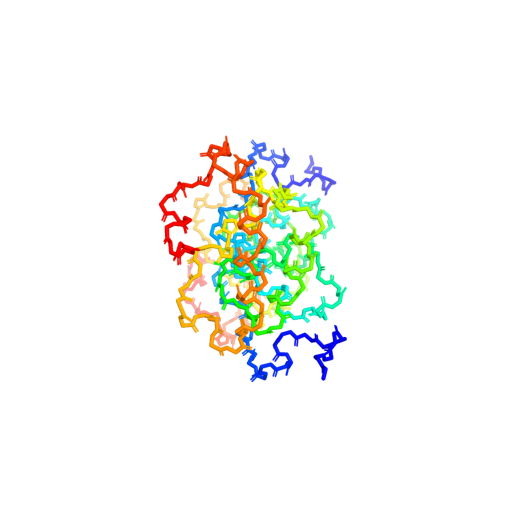 GLY B 1 54 ? -4.77 12.75 14.594 1 97.19 54 GLY B C 1
ATOM 1480 O O . GLY B 1 54 ? -3.744 13.141 15.156 1 97.19 54 GLY B O 1
ATOM 1481 N N . LEU B 1 55 ? -5.68 13.57 14.227 1 97.75 55 LEU B N 1
ATOM 1482 C CA . LEU B 1 55 ? -5.516 15.016 14.289 1 97.75 55 LEU B CA 1
ATOM 1483 C C . LEU B 1 55 ? -5.266 15.477 15.719 1 97.75 55 LEU B C 1
ATOM 1485 O O . LEU B 1 55 ? -4.387 16.312 15.969 1 97.75 55 LEU B O 1
ATOM 1489 N N . LYS B 1 56 ? -5.934 14.914 16.594 1 97 56 LYS B N 1
ATOM 1490 C CA . LYS B 1 56 ? -5.82 15.289 18 1 97 56 LYS B CA 1
ATOM 1491 C C . LYS B 1 56 ? -4.375 15.211 18.469 1 97 56 LYS B C 1
ATOM 1493 O O . LYS B 1 56 ? -3.92 16.062 19.234 1 97 56 LYS B O 1
ATOM 1498 N N . TYR B 1 57 ? -3.656 14.328 17.938 1 97.88 57 TYR B N 1
ATOM 1499 C CA . TYR B 1 57 ? -2.309 14.047 18.422 1 97.88 57 TYR B CA 1
ATOM 1500 C C . TYR B 1 57 ? -1.261 14.703 17.531 1 97.88 57 TYR B C 1
ATOM 1502 O O . TYR B 1 57 ? -0.17 15.047 18 1 97.88 57 TYR B O 1
ATOM 1510 N N . LEU B 1 58 ? -1.603 14.922 16.297 1 98.38 58 LEU B N 1
ATOM 1511 C CA . LEU B 1 58 ? -0.592 15.32 15.328 1 98.38 58 LEU B CA 1
ATOM 1512 C C . LEU B 1 58 ? -0.583 16.828 15.148 1 98.38 58 LEU B C 1
ATOM 1514 O O . LEU B 1 58 ? 0.444 17.422 14.789 1 98.38 58 LEU B O 1
ATOM 1518 N N . LEU B 1 59 ? -1.671 17.469 15.422 1 98.38 59 LEU B N 1
ATOM 1519 C CA . LEU B 1 59 ? -1.758 18.906 15.188 1 98.38 59 LEU B CA 1
ATOM 1520 C C . LEU B 1 59 ? -0.788 19.672 16.078 1 98.38 59 LEU B C 1
ATOM 1522 O O . LEU B 1 59 ? -0.133 20.609 15.641 1 98.38 59 LEU B O 1
ATOM 1526 N N . PRO B 1 60 ? -0.614 19.281 17.359 1 98.31 60 PRO B N 1
ATOM 1527 C CA . PRO B 1 60 ? 0.396 19.969 18.156 1 98.31 60 PRO B CA 1
ATOM 1528 C C . PRO B 1 60 ? 1.801 19.859 17.578 1 98.31 60 PRO B C 1
ATOM 1530 O O . PRO B 1 60 ? 2.566 20.828 17.594 1 98.31 60 PRO B O 1
ATOM 1533 N N . ILE B 1 61 ? 2.096 18.75 17.031 1 98.06 61 ILE B N 1
ATOM 1534 C CA . ILE B 1 61 ? 3.41 18.5 16.453 1 98.06 61 ILE B CA 1
ATOM 1535 C C . ILE B 1 61 ? 3.57 19.328 15.18 1 98.06 61 ILE B C 1
ATOM 1537 O O . ILE B 1 61 ? 4.598 19.984 14.977 1 98.06 61 ILE B O 1
ATOM 1541 N N . ALA B 1 62 ? 2.574 19.281 14.383 1 98.5 62 ALA B N 1
ATOM 1542 C CA . ALA B 1 62 ? 2.604 20.016 13.125 1 98.5 62 ALA B CA 1
ATOM 1543 C C . ALA B 1 62 ? 2.727 21.516 13.367 1 98.5 62 ALA B C 1
ATOM 1545 O O . ALA B 1 62 ? 3.434 22.219 12.641 1 98.5 62 ALA B O 1
ATOM 1546 N N . ILE B 1 63 ? 2.059 22 14.375 1 98.56 63 ILE B N 1
ATOM 1547 C CA . ILE B 1 63 ? 2.113 23.422 14.711 1 98.56 63 ILE B CA 1
ATOM 1548 C C . ILE B 1 63 ? 3.533 23.797 15.125 1 98.56 63 ILE B C 1
ATOM 1550 O O . ILE B 1 63 ? 4.031 24.875 14.75 1 98.56 63 ILE B O 1
ATOM 1554 N N . GLU B 1 64 ? 4.109 22.938 15.875 1 98 64 GLU B N 1
ATOM 1555 C CA . GLU B 1 64 ? 5.496 23.188 16.25 1 98 64 GLU B CA 1
ATOM 1556 C C . GLU B 1 64 ? 6.398 23.266 15.023 1 98 64 GLU B C 1
ATOM 1558 O O . GLU B 1 64 ? 7.281 24.125 14.945 1 98 64 GLU B O 1
ATOM 1563 N N . MET B 1 65 ? 6.223 22.438 14.094 1 98.06 65 MET B N 1
ATOM 1564 C CA . MET B 1 65 ? 6.988 22.438 12.852 1 98.06 65 MET B CA 1
ATOM 1565 C C . MET B 1 65 ? 6.793 23.75 12.102 1 98.06 65 MET B C 1
ATOM 1567 O O . MET B 1 65 ? 7.758 24.359 11.633 1 98.06 65 MET B O 1
ATOM 1571 N N . LEU B 1 66 ? 5.555 24.172 12.078 1 98.38 66 LEU B N 1
ATOM 1572 C CA . LEU B 1 66 ? 5.223 25.375 11.32 1 98.38 66 LEU B CA 1
ATOM 1573 C C . LEU B 1 66 ? 5.742 26.625 12.031 1 98.38 66 LEU B C 1
ATOM 1575 O O . LEU B 1 66 ? 6.09 27.609 11.383 1 98.38 66 LEU B O 1
ATOM 1579 N N . ALA B 1 67 ? 5.75 26.547 13.367 1 97.88 67 ALA B N 1
ATOM 1580 C CA . ALA B 1 67 ? 6.309 27.656 14.117 1 97.88 67 ALA B CA 1
ATOM 1581 C C . ALA B 1 67 ? 7.777 27.875 13.766 1 97.88 67 ALA B C 1
ATOM 1583 O O . ALA B 1 67 ? 8.242 29.016 13.719 1 97.88 67 ALA B O 1
ATOM 1584 N N . ASP B 1 68 ? 8.414 26.828 13.461 1 97.62 68 ASP B N 1
ATOM 1585 C CA . ASP B 1 68 ? 9.828 26.906 13.102 1 97.62 68 ASP B CA 1
ATOM 1586 C C . ASP B 1 68 ? 9.992 27.312 11.641 1 97.62 68 ASP B C 1
ATOM 1588 O O . ASP B 1 68 ? 10.805 28.188 11.32 1 97.62 68 ASP B O 1
ATOM 1592 N N . GLU B 1 69 ? 9.258 26.719 10.758 1 98 69 GLU B N 1
ATOM 1593 C CA . GLU B 1 69 ? 9.305 27.016 9.328 1 98 69 GLU B CA 1
ATOM 1594 C C . GLU B 1 69 ? 7.914 26.938 8.703 1 98 69 GLU B C 1
ATOM 1596 O O . GLU B 1 69 ? 7.496 25.875 8.242 1 98 69 GLU B O 1
ATOM 1601 N N . PRO B 1 70 ? 7.285 28.094 8.539 1 97.5 70 PRO B N 1
ATOM 1602 C CA . PRO B 1 70 ? 5.879 28.125 8.133 1 97.5 70 PRO B CA 1
ATOM 1603 C C . PRO B 1 70 ? 5.656 27.531 6.742 1 97.5 70 PRO B C 1
ATOM 1605 O O . PRO B 1 70 ? 4.59 26.984 6.469 1 97.5 70 PRO B O 1
ATOM 1608 N N . LEU B 1 71 ? 6.664 27.609 5.82 1 97.62 71 LEU B N 1
ATOM 1609 C CA . LEU B 1 71 ? 6.516 27.125 4.453 1 97.62 71 LEU B CA 1
ATOM 1610 C C . LEU B 1 71 ? 7.398 25.906 4.203 1 97.62 71 LEU B C 1
ATOM 1612 O O . LEU B 1 71 ? 7.934 25.734 3.107 1 97.62 71 LEU B O 1
ATOM 1616 N N . VAL B 1 72 ? 7.516 25.094 5.281 1 97.5 72 VAL B N 1
ATOM 1617 C CA . VAL B 1 72 ? 8.344 23.906 5.176 1 97.5 72 VAL B CA 1
ATOM 1618 C C . VAL B 1 72 ? 7.805 23 4.074 1 97.5 72 VAL B C 1
ATOM 1620 O O . VAL B 1 72 ? 6.59 22.844 3.922 1 97.5 72 VAL B O 1
ATOM 1623 N N . CYS B 1 73 ? 8.695 22.438 3.254 1 96.81 73 CYS B N 1
ATOM 1624 C CA . CYS B 1 73 ? 8.359 21.391 2.301 1 96.81 73 CYS B CA 1
ATOM 1625 C C . CYS B 1 73 ? 8.562 20.016 2.918 1 96.81 73 CYS B C 1
ATOM 1627 O O . CYS B 1 73 ? 9.703 19.594 3.133 1 96.81 73 CYS B O 1
ATOM 1629 N N . VAL B 1 74 ? 7.457 19.344 3.09 1 96 74 VAL B N 1
ATOM 1630 C CA . VAL B 1 74 ? 7.555 18.062 3.764 1 96 74 VAL B CA 1
ATOM 1631 C C . VAL B 1 74 ? 7.477 16.938 2.736 1 96 74 VAL B C 1
ATOM 1633 O O . VAL B 1 74 ? 8.172 15.922 2.859 1 96 74 VAL B O 1
ATOM 1636 N N . THR B 1 75 ? 6.617 17.188 1.688 1 91.69 75 THR B N 1
ATOM 1637 C CA . THR B 1 75 ? 6.391 16.109 0.736 1 91.69 75 THR B CA 1
ATOM 1638 C C . THR B 1 75 ? 6.59 16.594 -0.696 1 91.69 75 THR B C 1
ATOM 1640 O O . THR B 1 75 ? 7.527 16.172 -1.376 1 91.69 75 THR B O 1
ATOM 1643 N N . HIS B 1 76 ? 5.789 17.594 -1.141 1 88.69 76 HIS B N 1
ATOM 1644 C CA . HIS B 1 76 ? 5.664 17.875 -2.57 1 88.69 76 HIS B CA 1
ATOM 1645 C C . HIS B 1 76 ? 6.176 19.266 -2.916 1 88.69 76 HIS B C 1
ATOM 1647 O O . HIS B 1 76 ? 6.879 19.438 -3.91 1 88.69 76 HIS B O 1
ATOM 1653 N N . PHE B 1 77 ? 5.805 20.219 -2.164 1 92.62 77 PHE B N 1
ATOM 1654 C CA . PHE B 1 77 ? 6.141 21.609 -2.447 1 92.62 77 PHE B CA 1
ATOM 1655 C C . PHE B 1 77 ? 6.215 22.422 -1.16 1 92.62 77 PHE B C 1
ATOM 1657 O O . PHE B 1 77 ? 5.777 21.953 -0.104 1 92.62 77 PHE B O 1
ATOM 1664 N N . GLU B 1 78 ? 6.777 23.547 -1.294 1 95.69 78 GLU B N 1
ATOM 1665 C CA . GLU B 1 78 ? 6.863 24.453 -0.158 1 95.69 78 GLU B CA 1
ATOM 1666 C C . GLU B 1 78 ? 5.477 24.828 0.366 1 95.69 78 GLU B C 1
ATOM 1668 O O . GLU B 1 78 ? 4.602 25.219 -0.405 1 95.69 78 GLU B O 1
ATOM 1673 N N . GLY B 1 79 ? 5.297 24.641 1.676 1 97.06 79 GLY B N 1
ATOM 1674 C CA . GLY B 1 79 ? 4.027 25 2.289 1 97.06 79 GLY B CA 1
ATOM 1675 C C . GLY B 1 79 ? 3.02 23.875 2.289 1 97.06 79 GLY B C 1
ATOM 1676 O O . GLY B 1 79 ? 1.859 24.078 2.658 1 97.06 79 GLY B O 1
ATOM 1677 N N . ASP B 1 80 ? 3.479 22.688 1.935 1 97.06 80 ASP B N 1
ATOM 1678 C CA . ASP B 1 80 ? 2.504 21.609 1.79 1 97.06 80 ASP B CA 1
ATOM 1679 C C . ASP B 1 80 ? 1.916 21.203 3.143 1 97.06 80 ASP B C 1
ATOM 1681 O O . ASP B 1 80 ? 0.74 20.859 3.234 1 97.06 80 ASP B O 1
ATOM 1685 N N . LEU B 1 81 ? 2.725 21.312 4.207 1 98.12 81 LEU B N 1
ATOM 1686 C CA . LEU B 1 81 ? 2.184 21.031 5.535 1 98.12 81 LEU B CA 1
ATOM 1687 C C . LEU B 1 81 ? 1.179 22.109 5.938 1 98.12 81 LEU B C 1
ATOM 1689 O O . LEU B 1 81 ? 0.091 21.797 6.43 1 98.12 81 LEU B O 1
ATOM 1693 N N . LEU B 1 82 ? 1.548 23.359 5.707 1 97.94 82 LEU B N 1
ATOM 1694 C CA . LEU B 1 82 ? 0.647 24.469 6 1 97.94 82 LEU B CA 1
ATOM 1695 C C . LEU B 1 82 ? -0.666 24.328 5.238 1 97.94 82 LEU B C 1
ATOM 1697 O O . LEU B 1 82 ? -1.744 24.484 5.812 1 97.94 82 LEU B O 1
ATOM 1701 N N . LEU B 1 83 ? -0.558 23.984 3.988 1 96.69 83 LEU B N 1
ATOM 1702 C CA . LEU B 1 83 ? -1.747 23.812 3.162 1 96.69 83 LEU B CA 1
ATOM 1703 C C . LEU B 1 83 ? -2.645 22.719 3.738 1 96.69 83 LEU B C 1
ATOM 1705 O O . LEU B 1 83 ? -3.869 22.859 3.754 1 96.69 83 LEU B O 1
ATOM 1709 N N . ALA B 1 84 ? -2.07 21.641 4.207 1 96.88 84 ALA B N 1
ATOM 1710 C CA . ALA B 1 84 ? -2.846 20.547 4.801 1 96.88 84 ALA B CA 1
ATOM 1711 C C . ALA B 1 84 ? -3.643 21.047 6.008 1 96.88 84 ALA B C 1
ATOM 1713 O O . ALA B 1 84 ? -4.812 20.688 6.168 1 96.88 84 ALA B O 1
ATOM 1714 N N . LEU B 1 85 ? -3.037 21.891 6.84 1 97.75 85 LEU B N 1
ATOM 1715 C CA . LEU B 1 85 ? -3.717 22.391 8.031 1 97.75 85 LEU B CA 1
ATOM 1716 C C . LEU B 1 85 ? -4.785 23.406 7.656 1 97.75 85 LEU B C 1
ATOM 1718 O O . LEU B 1 85 ? -5.867 23.422 8.242 1 97.75 85 LEU B O 1
ATOM 1722 N N . LEU B 1 86 ? -4.48 24.219 6.648 1 96.25 86 LEU B N 1
ATOM 1723 C CA . LEU B 1 86 ? -5.43 25.234 6.223 1 96.25 86 LEU B CA 1
ATOM 1724 C C . LEU B 1 86 ? -6.66 24.609 5.582 1 96.25 86 LEU B C 1
ATOM 1726 O O . LEU B 1 86 ? -7.73 25.219 5.543 1 96.25 86 LEU B O 1
ATOM 1730 N N . SER B 1 87 ? -6.531 23.406 5.141 1 95.5 87 SER B N 1
ATOM 1731 C CA . SER B 1 87 ? -7.609 22.734 4.422 1 95.5 87 SER B CA 1
ATOM 1732 C C . SER B 1 87 ? -8.555 22.016 5.387 1 95.5 87 SER B C 1
ATOM 1734 O O . SER B 1 87 ? -9.602 21.516 4.977 1 95.5 87 SER B O 1
ATOM 1736 N N . LEU B 1 88 ? -8.234 21.969 6.633 1 95.88 88 LEU B N 1
ATOM 1737 C CA . LEU B 1 88 ? -9.094 21.344 7.629 1 95.88 88 LEU B CA 1
ATOM 1738 C C . LEU B 1 88 ? -10.312 22.203 7.918 1 95.88 88 LEU B C 1
ATOM 1740 O O . LEU B 1 88 ? -10.227 23.438 7.883 1 95.88 88 LEU B O 1
ATOM 1744 N N . ASP B 1 89 ? -11.398 21.531 8.273 1 92 89 ASP B N 1
ATOM 1745 C CA . ASP B 1 89 ? -12.617 22.25 8.625 1 92 89 ASP B CA 1
ATOM 1746 C C . ASP B 1 89 ? -12.68 22.531 10.117 1 92 89 ASP B C 1
ATOM 1748 O O . ASP B 1 89 ? -11.867 22.016 10.891 1 92 89 ASP B O 1
ATOM 1752 N N . ASP B 1 90 ? -13.648 23.359 10.422 1 91.44 90 ASP B N 1
ATOM 1753 C CA . ASP B 1 90 ? -13.781 23.781 11.812 1 91.44 90 ASP B CA 1
ATOM 1754 C C . ASP B 1 90 ? -13.945 22.578 12.734 1 91.44 90 ASP B C 1
ATOM 1756 O O . ASP B 1 90 ? -13.406 22.562 13.844 1 91.44 90 ASP B O 1
ATOM 1760 N N . ARG B 1 91 ? -14.594 21.672 12.242 1 93.88 91 ARG B N 1
ATOM 1761 C CA . ARG B 1 91 ? -14.875 20.516 13.078 1 93.88 91 ARG B CA 1
ATOM 1762 C C . ARG B 1 91 ? -13.602 19.734 13.383 1 93.88 91 ARG B C 1
ATOM 1764 O O . ARG B 1 91 ? -13.508 19.078 14.414 1 93.88 91 ARG B O 1
ATOM 1771 N N . ASP B 1 92 ? -12.641 19.859 12.578 1 96.25 92 ASP B N 1
ATOM 1772 C CA . ASP B 1 92 ? -11.398 19.109 12.719 1 96.25 92 ASP B CA 1
ATOM 1773 C C . ASP B 1 92 ? -10.531 19.672 13.844 1 96.25 92 ASP B C 1
ATOM 1775 O O . ASP B 1 92 ? -9.602 19.016 14.305 1 96.25 92 ASP B O 1
ATOM 1779 N N . TRP B 1 93 ? -10.953 20.781 14.352 1 96.5 93 TRP B N 1
ATOM 1780 C CA . TRP B 1 93 ? -10.125 21.469 15.336 1 96.5 93 TRP B CA 1
ATOM 1781 C C . TRP B 1 93 ? -10.758 21.406 16.719 1 96.5 93 TRP B C 1
ATOM 1783 O O . TRP B 1 93 ? -10.25 22 17.672 1 96.5 93 TRP B O 1
ATOM 1793 N N . THR B 1 94 ? -11.789 20.641 16.828 1 95.25 94 THR B N 1
ATOM 1794 C CA . THR B 1 94 ? -12.602 20.641 18.047 1 95.25 94 THR B CA 1
ATOM 1795 C C . THR B 1 94 ? -11.75 20.328 19.266 1 95.25 94 THR B C 1
ATOM 1797 O O . THR B 1 94 ? -11.914 20.969 20.312 1 95.25 94 THR B O 1
ATOM 1800 N N . ASP B 1 95 ? -10.789 19.5 19.172 1 94.81 95 ASP B N 1
ATOM 1801 C CA . ASP B 1 95 ? -9.969 19.094 20.312 1 94.81 95 ASP B CA 1
ATOM 1802 C C . ASP B 1 95 ? -8.641 19.844 20.328 1 94.81 95 ASP B C 1
ATOM 1804 O O . ASP B 1 95 ? -7.773 19.562 21.156 1 94.81 95 ASP B O 1
ATOM 1808 N N . ASN B 1 96 ? -8.484 20.797 19.422 1 97.69 96 ASN B N 1
ATOM 1809 C CA . ASN B 1 96 ? -7.195 21.453 19.25 1 97.69 96 ASN B CA 1
ATOM 1810 C C . ASN B 1 96 ? -7.359 22.953 19.031 1 97.69 96 ASN B C 1
ATOM 1812 O O . ASN B 1 96 ? -6.789 23.531 18.094 1 97.69 96 ASN B O 1
ATOM 1816 N N . GLN B 1 97 ? -8.07 23.547 19.953 1 96.81 97 GLN B N 1
ATOM 1817 C CA . GLN B 1 97 ? -8.367 24.969 19.812 1 96.81 97 GLN B CA 1
ATOM 1818 C C . GLN B 1 97 ? -7.113 25.812 20.016 1 96.81 97 GLN B C 1
ATOM 1820 O O . GLN B 1 97 ? -6.926 26.828 19.328 1 96.81 97 GLN B O 1
ATOM 1825 N N . GLU B 1 98 ? -6.301 25.391 20.984 1 97.19 98 GLU B N 1
ATOM 1826 C CA . GLU B 1 98 ? -5.051 26.109 21.203 1 97.19 98 GLU B CA 1
ATOM 1827 C C . GLU B 1 98 ? -4.164 26.078 19.969 1 97.19 98 GLU B C 1
ATOM 1829 O O . GLU B 1 98 ? -3.543 27.078 19.609 1 97.19 98 GLU B O 1
ATOM 1834 N N . GLU B 1 99 ? -4.121 24.953 19.344 1 97.69 99 GLU B N 1
ATOM 1835 C CA . GLU B 1 99 ? -3.328 24.812 18.125 1 97.69 99 GLU B CA 1
ATOM 1836 C C . GLU B 1 99 ? -3.906 25.641 17 1 97.69 99 GLU B C 1
ATOM 1838 O O . GLU B 1 99 ? -3.16 26.219 16.203 1 97.69 99 GLU B O 1
ATOM 1843 N N . LEU B 1 100 ? -5.195 25.703 16.938 1 97.12 100 LEU B N 1
ATOM 1844 C CA . LEU B 1 100 ? -5.824 26.547 15.93 1 97.12 100 LEU B CA 1
ATOM 1845 C C . LEU B 1 100 ? -5.438 28.016 16.141 1 97.12 100 LEU B C 1
ATOM 1847 O O . LEU B 1 100 ? -5.105 28.703 15.172 1 97.12 100 LEU B O 1
ATOM 1851 N N . ASP B 1 101 ? -5.461 28.438 17.328 1 96.94 101 ASP B N 1
ATOM 1852 C CA . ASP B 1 101 ? -5.059 29.812 17.641 1 96.94 101 ASP B CA 1
ATOM 1853 C C . ASP B 1 101 ? -3.605 30.062 17.234 1 96.94 101 ASP B C 1
ATOM 1855 O O . ASP B 1 101 ? -3.273 31.109 16.703 1 96.94 101 ASP B O 1
ATOM 1859 N N . SER B 1 102 ? -2.814 29.078 17.516 1 97.94 102 SER B N 1
ATOM 1860 C CA . SER B 1 102 ? -1.408 29.188 17.141 1 97.94 102 SER B CA 1
ATOM 1861 C C . SER B 1 102 ? -1.247 29.266 15.625 1 97.94 102 SER B C 1
ATOM 1863 O O . SER B 1 102 ? -0.428 30.031 15.125 1 97.94 102 SER B O 1
ATOM 1865 N N . LEU B 1 103 ? -2.037 28.484 14.961 1 97.75 103 LEU B N 1
ATOM 1866 C CA . LEU B 1 103 ? -1.979 28.516 13.5 1 97.75 103 LEU B CA 1
ATOM 1867 C C . LEU B 1 103 ? -2.361 29.891 12.969 1 97.75 103 LEU B C 1
ATOM 1869 O O . LEU B 1 103 ? -1.692 30.422 12.086 1 97.75 103 LEU B O 1
ATOM 1873 N N . LYS B 1 104 ? -3.359 30.438 13.516 1 96.38 104 LYS B N 1
ATOM 1874 C CA . LYS B 1 104 ? -3.797 31.766 13.109 1 96.38 104 LYS B CA 1
ATOM 1875 C C . LYS B 1 104 ? -2.686 32.781 13.297 1 96.38 104 LYS B C 1
ATOM 1877 O O . LYS B 1 104 ? -2.457 33.656 12.43 1 96.38 104 LYS B O 1
ATOM 1882 N N . LYS B 1 105 ? -2.051 32.688 14.406 1 97.19 105 LYS B N 1
ATOM 1883 C CA . LYS B 1 105 ? -0.949 33.594 14.695 1 97.19 105 LYS B CA 1
ATOM 1884 C C . LYS B 1 105 ? 0.194 33.406 13.695 1 97.19 105 LYS B C 1
ATOM 1886 O O . LYS B 1 105 ? 0.762 34.375 13.203 1 97.19 105 LYS B O 1
ATOM 1891 N N . ILE B 1 106 ? 0.52 32.156 13.391 1 97.25 106 ILE B N 1
ATOM 1892 C CA . ILE B 1 106 ? 1.586 31.875 12.445 1 97.25 106 ILE B CA 1
ATOM 1893 C C . ILE B 1 106 ? 1.242 32.469 11.078 1 97.25 106 ILE B C 1
ATOM 1895 O O . ILE B 1 106 ? 2.09 33.062 10.43 1 97.25 106 ILE B O 1
ATOM 1899 N N . VAL B 1 107 ? 0.003 32.25 10.688 1 96.25 107 VAL B N 1
ATOM 1900 C CA . VAL B 1 107 ? -0.445 32.75 9.391 1 96.25 107 VAL B CA 1
ATOM 1901 C C . VAL B 1 107 ? -0.38 34.281 9.359 1 96.25 107 VAL B C 1
ATOM 1903 O O . VAL B 1 107 ? 0.122 34.875 8.398 1 96.25 107 VAL B O 1
ATOM 1906 N N . GLU B 1 108 ? -0.816 34.875 10.414 1 94.94 108 GLU B N 1
ATOM 1907 C CA . GLU B 1 108 ? -0.802 36.344 10.5 1 94.94 108 GLU B CA 1
ATOM 1908 C C . GLU B 1 108 ? 0.624 36.875 10.453 1 94.94 108 GLU B C 1
ATOM 1910 O O . GLU B 1 108 ? 0.908 37.844 9.742 1 94.94 108 GLU B O 1
ATOM 1915 N N . ASP B 1 109 ? 1.46 36.25 11.188 1 96.12 109 ASP B N 1
ATOM 1916 C CA . ASP B 1 109 ? 2.84 36.719 11.312 1 96.12 109 ASP B CA 1
ATOM 1917 C C . ASP B 1 109 ? 3.602 36.531 10 1 96.12 109 ASP B C 1
ATOM 1919 O O . ASP B 1 109 ? 4.625 37.188 9.773 1 96.12 109 ASP B O 1
ATOM 1923 N N . ASN B 1 110 ? 3.086 35.594 9.133 1 95.5 110 ASN B N 1
ATOM 1924 C CA . ASN B 1 110 ? 3.818 35.281 7.914 1 95.5 110 ASN B CA 1
ATOM 1925 C C . ASN B 1 110 ? 2.953 35.469 6.672 1 95.5 110 ASN B C 1
ATOM 1927 O O . ASN B 1 110 ? 3.145 34.781 5.66 1 95.5 110 ASN B O 1
ATOM 1931 N N . ARG B 1 111 ? 2.047 36.281 6.762 1 93.06 111 ARG B N 1
ATOM 1932 C CA . ARG B 1 111 ? 0.996 36.438 5.758 1 93.06 111 ARG B CA 1
ATOM 1933 C C . ARG B 1 111 ? 1.583 36.781 4.395 1 93.06 111 ARG B C 1
ATOM 1935 O O . ARG B 1 111 ? 1.214 36.188 3.383 1 93.06 111 ARG B O 1
ATOM 1942 N N . SER B 1 112 ? 2.539 37.719 4.289 1 93.88 112 SER B N 1
ATOM 1943 C CA . SER B 1 112 ? 3.115 38.156 3.025 1 93.88 112 SER B CA 1
ATOM 1944 C C . SER B 1 112 ? 3.807 37.031 2.297 1 93.88 112 SER B C 1
ATOM 1946 O O . SER B 1 112 ? 3.605 36.844 1.097 1 93.88 112 SER B O 1
ATOM 1948 N N . ASP B 1 113 ? 4.578 36.25 3.039 1 95.12 113 ASP B N 1
ATOM 1949 C CA . ASP B 1 113 ? 5.305 35.125 2.457 1 95.12 113 ASP B CA 1
ATOM 1950 C C . ASP B 1 113 ? 4.34 34.031 1.974 1 95.12 113 ASP B C 1
ATOM 1952 O O . ASP B 1 113 ? 4.559 33.438 0.922 1 95.12 113 ASP B O 1
ATOM 1956 N N . ILE B 1 114 ? 3.285 33.781 2.74 1 95.38 114 ILE B N 1
ATOM 1957 C CA . ILE B 1 114 ? 2.311 32.75 2.416 1 95.38 114 ILE B CA 1
ATOM 1958 C C . ILE B 1 114 ? 1.527 33.156 1.169 1 95.38 114 ILE B C 1
ATOM 1960 O O . ILE B 1 114 ? 1.316 32.344 0.271 1 95.38 114 ILE B O 1
ATOM 1964 N N . GLU B 1 115 ? 1.167 34.438 1.046 1 92.12 115 GLU B N 1
ATOM 1965 C CA . GLU B 1 115 ? 0.411 34.938 -0.099 1 92.12 115 GLU B CA 1
ATOM 1966 C C . GLU B 1 115 ? 1.251 34.906 -1.372 1 92.12 115 GLU B C 1
ATOM 1968 O O . GLU B 1 115 ? 0.716 34.75 -2.473 1 92.12 115 GLU B O 1
ATOM 1973 N N . ALA B 1 116 ? 2.527 34.969 -1.188 1 93.5 116 ALA B N 1
ATOM 1974 C CA . ALA B 1 116 ? 3.436 34.906 -2.332 1 93.5 116 ALA B CA 1
ATOM 1975 C C . ALA B 1 116 ? 3.613 33.5 -2.84 1 93.5 116 ALA B C 1
ATOM 1977 O O . ALA B 1 116 ? 4.086 33.281 -3.959 1 93.5 116 ALA B O 1
ATOM 1978 N N . ASN B 1 117 ? 3.236 32.5 -1.966 1 92.88 117 ASN B N 1
ATOM 1979 C CA . ASN B 1 117 ? 3.354 31.094 -2.352 1 92.88 117 ASN B CA 1
ATOM 1980 C C . ASN B 1 117 ? 2.316 30.703 -3.406 1 92.88 117 ASN B C 1
ATOM 1982 O O . ASN B 1 117 ? 1.12 30.938 -3.215 1 92.88 117 ASN B O 1
ATOM 1986 N N . GLU B 1 118 ? 2.658 30.203 -4.469 1 90.06 118 GLU B N 1
ATOM 1987 C CA . GLU B 1 118 ? 1.791 29.938 -5.613 1 90.06 118 GLU B CA 1
ATOM 1988 C C . GLU B 1 118 ? 0.862 28.75 -5.332 1 90.06 118 GLU B C 1
ATOM 1990 O O . GLU B 1 118 ? -0.209 28.641 -5.934 1 90.06 118 GLU B O 1
ATOM 1995 N N . GLU B 1 119 ? 1.262 27.906 -4.414 1 90.88 119 GLU B N 1
ATOM 1996 C CA . GLU B 1 119 ? 0.514 26.672 -4.176 1 90.88 119 GLU B CA 1
ATOM 1997 C C . GLU B 1 119 ? -0.616 26.906 -3.174 1 90.88 119 GLU B C 1
ATOM 1999 O O . GLU B 1 119 ? -1.622 26.188 -3.193 1 90.88 119 GLU B O 1
ATOM 2004 N N . ILE B 1 120 ? -0.507 27.891 -2.334 1 92.06 120 ILE B N 1
ATOM 2005 C CA . ILE B 1 120 ? -1.51 28.156 -1.307 1 92.06 120 ILE B CA 1
ATOM 2006 C C . ILE B 1 120 ? -2.445 29.266 -1.765 1 92.06 120 ILE B C 1
ATOM 2008 O O . ILE B 1 120 ? -2.027 30.422 -1.896 1 92.06 120 ILE B O 1
ATOM 2012 N N . GLN B 1 121 ? -3.635 28.859 -1.992 1 86.31 121 GLN B N 1
ATOM 2013 C CA . GLN B 1 121 ? -4.637 29.828 -2.436 1 86.31 121 GLN B CA 1
ATOM 2014 C C . GLN B 1 121 ? -4.965 30.828 -1.334 1 86.31 121 GLN B C 1
ATOM 2016 O O . GLN B 1 121 ? -5.23 30.438 -0.194 1 86.31 121 GLN B O 1
ATOM 2021 N N . SER B 1 122 ? -5.082 32.031 -1.766 1 83.75 122 SER B N 1
ATOM 2022 C CA . SER B 1 122 ? -5.305 33.125 -0.823 1 83.75 122 SER B CA 1
ATOM 2023 C C . SER B 1 122 ? -6.672 33 -0.153 1 83.75 122 SER B C 1
ATOM 2025 O O . SER B 1 122 ? -6.844 33.406 0.994 1 83.75 122 SER B O 1
ATOM 2027 N N . GLU B 1 123 ? -7.539 32.344 -0.73 1 84.31 123 GLU B N 1
ATOM 2028 C CA . GLU B 1 123 ? -8.891 32.188 -0.2 1 84.31 123 GLU B CA 1
ATOM 2029 C C . GLU B 1 123 ? -8.898 31.359 1.08 1 84.31 123 GLU B C 1
ATOM 2031 O O . GLU B 1 123 ? -9.766 31.547 1.938 1 84.31 123 GLU B O 1
ATOM 2036 N N . LEU B 1 124 ? -7.906 30.531 1.166 1 86.19 124 LEU B N 1
ATOM 2037 C CA . LEU B 1 124 ? -7.801 29.688 2.352 1 86.19 124 LEU B CA 1
ATOM 2038 C C . LEU B 1 124 ? -7.43 30.516 3.576 1 8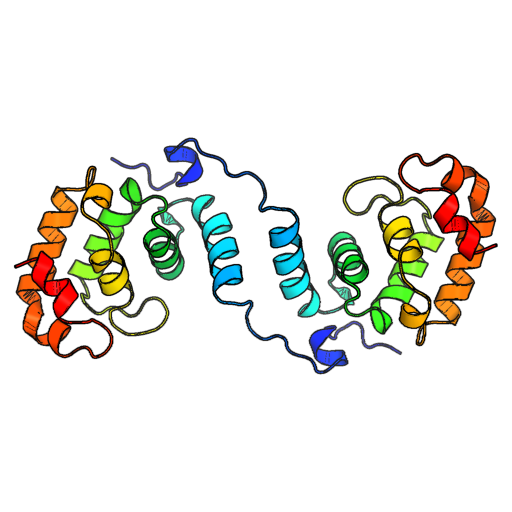6.19 124 LEU B C 1
ATOM 2040 O O . LEU B 1 124 ? -7.785 30.156 4.703 1 86.19 124 LEU B O 1
ATOM 2044 N N . LEU B 1 125 ? -6.844 31.625 3.293 1 87.5 125 LEU B N 1
ATOM 2045 C CA . LEU B 1 125 ? -6.398 32.469 4.387 1 87.5 125 LEU B CA 1
ATOM 2046 C C . LEU B 1 125 ? -7.543 33.344 4.914 1 87.5 125 LEU B C 1
ATOM 2048 O O . LEU B 1 125 ? -7.473 33.875 6.027 1 87.5 125 LEU B O 1
ATOM 2052 N N . ASP B 1 126 ? -8.617 33.406 4.105 1 82.56 126 ASP B N 1
ATOM 2053 C CA . ASP B 1 126 ? -9.742 34.281 4.469 1 82.56 126 ASP B CA 1
ATOM 2054 C C . ASP B 1 126 ? -10.445 33.75 5.719 1 82.56 126 ASP B C 1
ATOM 2056 O O . ASP B 1 126 ? -11.055 34.531 6.465 1 82.56 126 ASP B O 1
ATOM 2060 N N . ARG B 1 127 ? -10.367 32.5 5.922 1 77.94 127 ARG B N 1
ATOM 2061 C CA . ARG B 1 127 ? -10.977 31.891 7.102 1 77.94 127 ARG B CA 1
ATOM 2062 C C . ARG B 1 127 ? -10.242 32.312 8.375 1 77.94 127 ARG B C 1
ATOM 2064 O O . ARG B 1 127 ? -10.789 32.219 9.469 1 77.94 127 ARG B O 1
ATOM 2071 N N . PHE B 1 128 ? -9.141 32.75 8.164 1 76 128 PHE B N 1
ATOM 2072 C CA . PHE B 1 128 ? -8.312 33.062 9.32 1 76 128 PHE B CA 1
ATOM 2073 C C . PHE B 1 128 ? -8.172 34.562 9.477 1 76 128 PHE B C 1
ATOM 2075 O O . PHE B 1 128 ? -7.367 35.031 10.273 1 76 128 PHE B O 1
ATOM 2082 N N . LYS B 1 129 ? -9.07 35.281 8.719 1 66 129 LYS B N 1
ATOM 2083 C CA . LYS B 1 129 ? -9.18 36.719 8.898 1 66 129 LYS B CA 1
ATOM 2084 C C . LYS B 1 129 ? -10.109 37.062 10.062 1 66 129 LYS B C 1
ATOM 2086 O O . LYS B 1 129 ? -11.055 36.312 10.344 1 66 129 LYS B O 1
#

Sequence (258 aa):
MVDLSKSIEELENDYWGEPTHDTYIIVTCHEARQKPIESLSDEEIRCLIGQKIGLKYLLPIAIEMLADEPLVCVTHFEGDLLLALLSLDDRDWTDNQEELDSLKKIVEDNRSDIEANEEIQSELLDRFKMVDLSKSIEELENDYWGEPTHDTYIIVTCHEARQKPIESLSDEEIRCLIGQKIGLKYLLPIAIEMLADEPLVCVTHFEGDLLLALLSLDDRDWTDNQEELDSLKKIVEDNRSDIEANEEIQSELLDRFK

Secondary structure (DSSP, 8-state):
---TTSBHHHHHT----S--HHHHHHHHHHHHTTSBGGG--HHHHHHHHHTT-SHHHHHHHHHHHHHH-TT--SSSSTTHHHHHHHT--GGGGTT-HHHHHHHHHHHHHTHHHHHH-SSS-GGGGGGG-/---TTSBHHHHHT---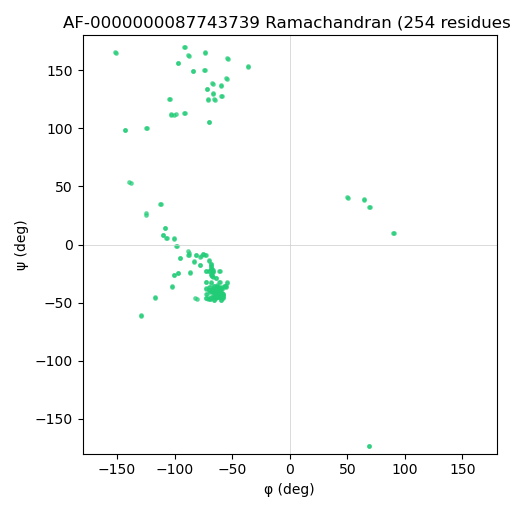-S--HHHHHHHHHHHHTTSBGGG--HHHHHHHHHTT-SHHHHHHHHHHHHHH-TT--SSSSTTHHHHHHHT--GGGGTT-HHHHHHHHHHHHHTHHHHHH-SSS-GGGGGGG-

Organism: Butyrivibrio fibrisolvens (NCBI:txid831)

InterPro domains:
  IPR040547 Immunity protein CdiI [PF18616] (10-102)